Protein AF-0000000086555788 (afdb_homodimer)

Organism: Oryzias melastigma (NCBI:txid30732)

Sequence (248 aa):
METAFYLFVLGAISSLTEAAGILPDGPLIATVGGSVMINTTLTEADGPFDSVIWNFNVTSFIISYNPSLTDIDPTYKDRITHYPSTASLELRNLTLDDGGEYSVTVVPNGVGRINLDIYGKQLIMETAFYLFVLGAISSLTEAAGILPDGPLIATVGGSVMINTTLTEADGPFDSVIWNFNVTSFIISYNPSLTDIDPTYKDRITHYPSTASLELRNLTLDDGGEYSVTVVPNGVGRINLDIYGKQLI

Solvent-accessible surface area (backbone atoms only — not comparable to full-atom values): 13954 Å² total; per-residue (Å²): 135,84,81,78,80,77,77,78,75,75,72,79,73,75,72,77,73,82,31,59,20,43,28,56,88,60,65,46,80,44,43,48,66,35,66,46,77,49,61,37,54,49,45,58,39,50,10,41,47,51,32,38,40,36,22,40,65,83,73,41,72,43,38,38,39,34,92,87,47,76,49,62,36,75,93,40,59,93,30,56,50,76,39,76,52,39,67,22,40,33,44,39,71,34,46,72,83,69,39,41,40,38,34,38,40,70,37,62,44,69,67,18,57,35,37,36,45,52,41,73,72,76,81,121,135,83,80,77,78,78,77,78,75,75,70,77,72,75,72,77,72,82,35,58,23,42,27,57,89,60,66,46,80,45,43,49,66,35,63,48,77,50,60,38,56,49,46,59,43,49,12,39,47,49,30,39,39,36,24,38,65,83,72,41,70,42,37,38,38,34,91,86,47,76,49,60,36,77,95,42,60,92,30,57,48,76,40,76,54,39,67,23,40,34,44,39,70,34,46,70,83,69,40,42,39,38,34,39,40,71,38,64,38,69,65,19,56,35,38,35,45,53,41,72,73,75,80,122

Structure (mmCIF, N/CA/C/O backbone):
data_AF-0000000086555788-model_v1
#
loop_
_entity.id
_entity.type
_entity.pdbx_description
1 polymer 'Immunoglobulin subtype domain-containing protein'
#
loop_
_atom_site.group_PDB
_atom_site.id
_atom_site.type_symbol
_atom_site.label_atom_id
_atom_site.label_alt_id
_atom_site.label_comp_id
_atom_site.label_asym_id
_atom_site.label_entity_id
_atom_site.label_seq_id
_atom_site.pdbx_PDB_ins_code
_atom_site.Cartn_x
_atom_site.Cartn_y
_atom_site.Cartn_z
_atom_site.occupancy
_atom_site.B_iso_or_equiv
_atom_site.auth_seq_id
_atom_site.auth_comp_id
_atom_site.auth_asym_id
_atom_site.auth_atom_id
_atom_site.pdbx_PDB_model_num
ATOM 1 N N . MET A 1 1 ? -39.312 -6.555 41.875 1 37.81 1 MET A N 1
ATOM 2 C CA . MET A 1 1 ? -37.875 -6.438 41.781 1 37.81 1 MET A CA 1
ATOM 3 C C . MET A 1 1 ? -37.375 -6.941 40.438 1 37.81 1 MET A C 1
ATOM 5 O O . MET A 1 1 ? -37.25 -8.148 40.219 1 37.81 1 MET A O 1
ATOM 9 N N . GLU A 1 2 ? -37.812 -6.238 39.344 1 42.72 2 GLU A N 1
ATOM 10 C CA . GLU A 1 2 ? -37.531 -6.539 37.969 1 42.72 2 GLU A CA 1
ATOM 11 C C . GLU A 1 2 ? -36.031 -6.504 37.688 1 42.72 2 GLU A C 1
ATOM 13 O O . GLU A 1 2 ? -35.344 -5.531 38.031 1 42.72 2 GLU A O 1
ATOM 18 N N . THR A 1 3 ? -35.312 -7.68 37.75 1 41.28 3 THR A N 1
ATOM 19 C CA . THR A 1 3 ? -33.906 -7.895 37.438 1 41.28 3 THR A CA 1
ATOM 20 C C . THR A 1 3 ? -33.594 -7.453 36 1 41.28 3 THR A C 1
ATOM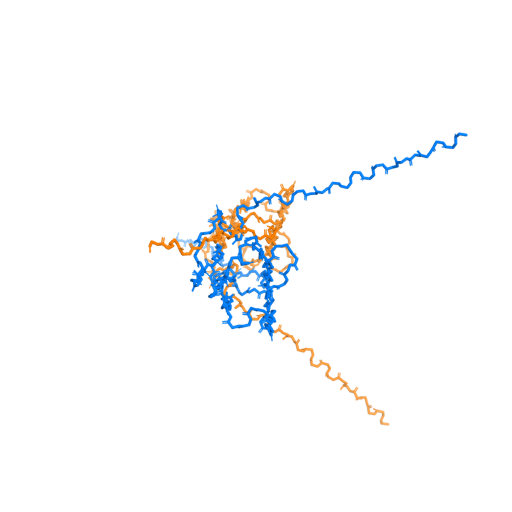 22 O O . THR A 1 3 ? -34.156 -7.977 35.062 1 41.28 3 THR A O 1
ATOM 25 N N . ALA A 1 4 ? -33.281 -6.148 35.781 1 38.19 4 ALA A N 1
ATOM 26 C CA . ALA A 1 4 ? -32.781 -5.594 34.531 1 38.19 4 ALA A CA 1
ATOM 27 C C . ALA A 1 4 ? -31.484 -6.277 34.094 1 38.19 4 ALA A C 1
ATOM 29 O O . ALA A 1 4 ? -30.516 -6.324 34.875 1 38.19 4 ALA A O 1
ATOM 30 N N . PHE A 1 5 ? -31.516 -7.344 33.312 1 37.16 5 PHE A N 1
ATOM 31 C CA . PHE A 1 5 ? -30.375 -8 32.688 1 37.16 5 PHE A CA 1
ATOM 32 C C . PHE A 1 5 ? -29.609 -7.027 31.781 1 37.16 5 PHE A C 1
ATOM 34 O O . PHE A 1 5 ? -30.156 -6.516 30.812 1 37.16 5 PHE A O 1
ATOM 41 N N . TYR A 1 6 ? -28.734 -6.148 32.375 1 35.78 6 TYR A N 1
ATOM 42 C CA . TYR A 1 6 ? -27.828 -5.332 31.562 1 35.78 6 TYR A CA 1
ATOM 43 C C . TYR A 1 6 ? -26.938 -6.207 30.703 1 35.78 6 TYR A C 1
ATOM 45 O O . TYR A 1 6 ? -26.234 -7.082 31.219 1 35.78 6 TYR A O 1
ATOM 53 N N . LEU A 1 7 ? -27.359 -6.629 29.531 1 34.72 7 LEU A N 1
ATOM 54 C CA . LEU A 1 7 ? -26.484 -7.246 28.531 1 34.72 7 LEU A CA 1
ATOM 55 C C . LEU A 1 7 ? -25.297 -6.34 28.219 1 34.72 7 LEU A C 1
ATOM 57 O O . LEU A 1 7 ? -25.484 -5.211 27.766 1 34.72 7 LEU A O 1
ATOM 61 N N . PHE A 1 8 ? -24.188 -6.406 29 1 39.88 8 PHE A N 1
ATOM 62 C CA . PHE A 1 8 ? -22.891 -5.781 28.734 1 39.88 8 PHE A CA 1
ATOM 63 C C . PHE A 1 8 ? -22.391 -6.16 27.344 1 39.88 8 PHE A C 1
ATOM 65 O O . PHE A 1 8 ? -22.062 -7.324 27.094 1 39.88 8 PHE A O 1
ATOM 72 N N . VAL A 1 9 ? -22.938 -5.574 26.328 1 38.94 9 VAL A N 1
ATOM 73 C CA . VAL A 1 9 ? -22.328 -5.734 25 1 38.94 9 VAL A CA 1
ATOM 74 C C . VAL A 1 9 ? -20.875 -5.262 25.047 1 38.94 9 VAL A C 1
ATOM 76 O O . VAL A 1 9 ? -20.609 -4.078 25.266 1 38.94 9 VAL A O 1
ATOM 79 N N . LEU A 1 10 ? -19.922 -6.016 25.641 1 36.34 10 LEU A N 1
ATOM 80 C CA . LEU A 1 10 ? -18.5 -5.77 25.453 1 36.34 10 LEU A CA 1
ATOM 81 C C . LEU A 1 10 ? -18.141 -5.641 23.984 1 36.34 10 LEU A C 1
ATOM 83 O O . LEU A 1 10 ? -18.188 -6.629 23.234 1 36.34 10 LEU A O 1
ATOM 87 N N . GLY A 1 11 ? -18.562 -4.551 23.391 1 36.09 11 GLY A N 1
ATOM 88 C CA . GLY A 1 11 ? -18.078 -4.273 22.047 1 36.09 11 GLY A CA 1
ATOM 89 C C . GLY A 1 11 ? -16.578 -4.441 21.906 1 36.09 11 GLY A C 1
ATOM 90 O O . GLY A 1 11 ? -15.805 -3.84 22.672 1 36.09 11 GLY A O 1
ATOM 91 N N . ALA A 1 12 ? -16.094 -5.625 21.594 1 35.84 12 ALA A N 1
ATOM 92 C CA . ALA A 1 12 ? -14.711 -5.832 21.156 1 35.84 12 ALA A CA 1
ATOM 93 C C . ALA A 1 12 ? -14.227 -4.664 20.312 1 35.84 12 ALA A C 1
ATOM 95 O O . ALA A 1 12 ? -14.664 -4.484 19.172 1 35.84 12 ALA A O 1
ATOM 96 N N . ILE A 1 13 ? -13.82 -3.486 20.859 1 35.22 13 ILE A N 1
ATOM 97 C CA . ILE A 1 13 ? -13.016 -2.5 20.156 1 35.22 13 ILE A CA 1
ATOM 98 C C . ILE A 1 13 ? -11.781 -3.172 19.562 1 35.22 13 ILE A C 1
ATOM 100 O O . ILE A 1 13 ? -10.914 -3.641 20.312 1 35.22 13 ILE A O 1
ATOM 104 N N . SER A 1 14 ? -11.875 -3.953 18.547 1 31.31 14 SER A N 1
ATOM 105 C CA . SER A 1 14 ? -10.68 -4.383 17.812 1 31.31 14 SER A CA 1
ATOM 106 C C . SER A 1 14 ? -9.625 -3.279 17.7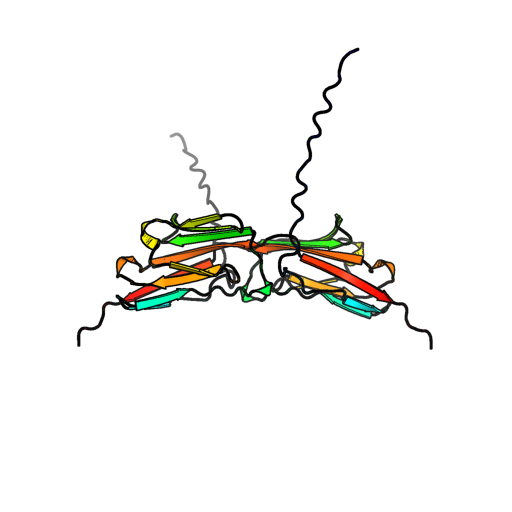97 1 31.31 14 SER A C 1
ATOM 108 O O . SER A 1 14 ? -9.883 -2.174 17.312 1 31.31 14 SER A O 1
ATOM 110 N N . SER A 1 15 ? -8.828 -3.15 18.844 1 32.78 15 SER A N 1
ATOM 111 C CA . SER A 1 15 ? -7.609 -2.352 18.781 1 32.78 15 SER A CA 1
ATOM 112 C C . SER A 1 15 ? -6.918 -2.504 17.438 1 32.78 15 SER A C 1
ATOM 114 O O . SER A 1 15 ? -6.684 -3.623 16.969 1 32.78 15 SER A O 1
ATOM 116 N N . LEU A 1 16 ? -7.047 -1.639 16.484 1 33.22 16 LEU A N 1
ATOM 117 C CA . LEU A 1 16 ? -6.258 -1.527 15.258 1 33.22 16 LEU A CA 1
ATOM 118 C C . LEU A 1 16 ? -4.777 -1.756 15.547 1 33.22 16 LEU A C 1
ATOM 120 O O . LEU A 1 16 ? -4.164 -1.002 16.297 1 33.22 16 LEU A O 1
ATOM 124 N N . THR A 1 17 ? -4.238 -2.9 15.812 1 36.12 17 THR A N 1
ATOM 125 C CA . THR A 1 17 ? -2.807 -3.193 15.828 1 36.12 17 THR A CA 1
ATOM 126 C C . THR A 1 17 ? -2.053 -2.252 14.898 1 36.12 17 THR A C 1
ATOM 128 O O . THR A 1 17 ? -2.502 -1.981 13.781 1 36.12 17 THR A O 1
ATOM 131 N N . GLU A 1 18 ? -1.155 -1.328 15.461 1 36.75 18 GLU A N 1
ATOM 132 C CA . GLU A 1 18 ? -0.253 -0.44 14.734 1 36.75 18 GLU A CA 1
ATOM 133 C C . GLU A 1 18 ? 0.524 -1.2 13.664 1 36.75 18 GLU A C 1
ATOM 135 O O . GLU A 1 18 ? 1.259 -2.141 13.977 1 36.75 18 GLU A O 1
ATOM 140 N N . ALA A 1 19 ? 0.153 -1.795 12.664 1 40.59 19 ALA A N 1
ATOM 141 C CA . ALA A 1 19 ? 0.806 -2.32 11.469 1 40.59 19 ALA A CA 1
ATOM 142 C C . ALA A 1 19 ? 2.107 -1.577 11.18 1 40.59 19 ALA A C 1
ATOM 144 O O . ALA A 1 19 ? 2.203 -0.37 11.414 1 40.59 19 ALA A O 1
ATOM 145 N N . ALA A 1 20 ? 3.299 -2.051 11.305 1 52.44 20 ALA A N 1
ATOM 146 C CA . ALA A 1 20 ? 4.445 -1.414 10.656 1 52.44 20 ALA A CA 1
ATOM 147 C C . ALA A 1 20 ? 4.012 -0.651 9.406 1 52.44 20 ALA A C 1
ATOM 149 O O . ALA A 1 20 ? 3.42 -1.228 8.492 1 52.44 20 ALA A O 1
ATOM 150 N N . GLY A 1 21 ? 3.352 0.499 9.477 1 66.31 21 GLY A N 1
ATOM 151 C CA . GLY A 1 21 ? 2.195 1.157 8.891 1 66.31 21 GLY A CA 1
ATOM 152 C C . GLY A 1 21 ? 2.557 2.105 7.766 1 66.31 21 GLY A C 1
ATOM 153 O O . GLY A 1 21 ? 3.715 2.168 7.348 1 66.31 21 GLY A O 1
ATOM 154 N N . ILE A 1 22 ? 1.823 2.475 7.164 1 80.44 22 ILE A N 1
ATOM 155 C CA . ILE A 1 22 ? 1.78 3.457 6.09 1 80.44 22 ILE A CA 1
ATOM 156 C C . ILE A 1 22 ? 2.619 4.676 6.469 1 80.44 22 ILE A C 1
ATOM 158 O O . ILE A 1 22 ? 3.182 5.344 5.598 1 80.44 22 ILE A O 1
ATOM 162 N N . LEU A 1 23 ? 2.854 4.863 7.77 1 88.94 23 LEU A N 1
ATOM 163 C CA . LEU A 1 23 ? 3.674 5.965 8.266 1 88.94 23 LEU A CA 1
ATOM 164 C C . LEU A 1 23 ? 4.789 5.445 9.164 1 88.94 23 LEU A C 1
ATOM 166 O O . LEU A 1 23 ? 4.621 4.438 9.852 1 88.94 23 LEU A O 1
ATOM 170 N N . PRO A 1 24 ? 6.027 6.047 9.086 1 88.19 24 PRO A N 1
ATOM 171 C CA . PRO A 1 24 ? 7.082 5.664 10.031 1 88.19 24 PRO A CA 1
ATOM 172 C C . PRO A 1 24 ? 6.715 5.977 11.477 1 88.19 24 PRO A C 1
ATOM 174 O O . PRO A 1 24 ? 5.703 6.633 11.742 1 88.19 24 PRO A O 1
ATOM 177 N N . ASP A 1 25 ? 7.656 5.492 12.367 1 88.06 25 ASP A N 1
ATOM 178 C CA . ASP A 1 25 ? 7.473 5.84 13.773 1 88.06 25 ASP A CA 1
ATOM 179 C C . ASP A 1 25 ? 7.777 7.312 14.023 1 88.06 25 ASP A C 1
ATOM 181 O O . ASP A 1 25 ? 8.711 7.867 13.43 1 88.06 25 ASP A O 1
ATOM 185 N N . GLY A 1 26 ? 6.992 7.941 14.812 1 90.81 26 GLY A N 1
ATOM 186 C CA . GLY A 1 26 ? 7.191 9.328 15.203 1 90.81 26 GLY A CA 1
ATOM 187 C C . GLY A 1 26 ? 7.836 9.477 16.562 1 90.81 26 GLY A C 1
ATOM 188 O O . GLY A 1 26 ? 8.453 8.539 17.078 1 90.81 26 GLY A O 1
ATOM 189 N N . PRO A 1 27 ? 7.684 10.625 16.938 1 96.06 27 PRO A N 1
ATOM 190 C CA . PRO A 1 27 ? 7.062 11.836 16.391 1 96.06 27 PRO A CA 1
ATOM 191 C C . PRO A 1 27 ? 7.949 12.539 15.367 1 96.06 27 PRO A C 1
ATOM 193 O O . PRO A 1 27 ? 9.156 12.281 15.305 1 96.06 27 PRO A O 1
ATOM 196 N N . LEU A 1 28 ? 7.383 13.375 14.57 1 98 28 LEU A N 1
ATOM 197 C CA . LEU A 1 28 ? 8.062 14.438 13.836 1 98 28 LEU A CA 1
ATOM 198 C C . LEU A 1 28 ? 8.234 15.68 14.695 1 98 28 LEU A C 1
ATOM 200 O O . LEU A 1 28 ? 7.379 15.992 15.523 1 98 28 LEU A O 1
ATOM 204 N N . ILE A 1 29 ? 9.398 16.297 14.523 1 97.81 29 ILE A N 1
ATOM 205 C CA . ILE A 1 29 ? 9.688 17.516 15.273 1 97.81 29 ILE A CA 1
ATOM 206 C C . ILE A 1 29 ? 9.898 18.688 14.305 1 97.81 29 ILE A C 1
ATOM 208 O O . ILE A 1 29 ? 10.664 18.562 13.336 1 97.81 29 ILE A O 1
ATOM 212 N N . ALA A 1 30 ? 9.18 19.781 14.609 1 97.75 30 ALA A N 1
ATOM 213 C CA . ALA A 1 30 ? 9.312 20.969 13.766 1 97.75 30 ALA A CA 1
ATOM 214 C C . ALA A 1 30 ? 9.156 22.25 14.594 1 97.75 30 ALA A C 1
ATOM 216 O O . ALA A 1 30 ? 8.984 22.188 15.812 1 97.75 30 ALA A O 1
ATOM 217 N N . THR A 1 31 ? 9.43 23.359 13.906 1 97.19 31 THR A N 1
ATOM 218 C CA . THR A 1 31 ? 9.367 24.641 14.578 1 97.19 31 THR A CA 1
ATOM 219 C C . THR A 1 31 ? 8.328 25.547 13.922 1 97.19 31 THR A C 1
ATOM 221 O O . THR A 1 31 ? 8.078 25.453 12.719 1 97.19 31 THR A O 1
ATOM 224 N N . VAL A 1 32 ? 7.848 26.516 14.758 1 97.56 32 VAL A N 1
ATOM 225 C CA . VAL A 1 32 ? 6.891 27.516 14.273 1 97.56 32 VAL A CA 1
ATOM 226 C C . VAL A 1 32 ? 7.484 28.266 13.094 1 97.56 32 VAL A C 1
ATOM 228 O O . VAL A 1 32 ? 8.664 28.641 13.117 1 97.56 32 VAL A O 1
ATOM 231 N N . GLY A 1 33 ? 6.68 28.516 12.125 1 97.06 33 GLY A N 1
ATOM 232 C CA . GLY A 1 33 ? 7.09 29.266 10.953 1 97.06 33 GLY A CA 1
ATOM 233 C C . GLY A 1 33 ? 7.742 28.406 9.891 1 97.06 33 GLY A C 1
ATOM 234 O O . GLY A 1 33 ? 7.906 28.828 8.742 1 97.06 33 GLY A O 1
ATOM 235 N N . GLY A 1 34 ? 8.156 27.125 10.227 1 97.38 34 GLY A N 1
ATOM 236 C CA . GLY A 1 34 ? 8.812 26.203 9.305 1 97.38 34 GLY A CA 1
ATOM 237 C C . GLY A 1 34 ? 7.832 25.312 8.547 1 97.38 34 GLY A C 1
ATOM 238 O O . GLY A 1 34 ? 6.641 25.625 8.477 1 97.38 34 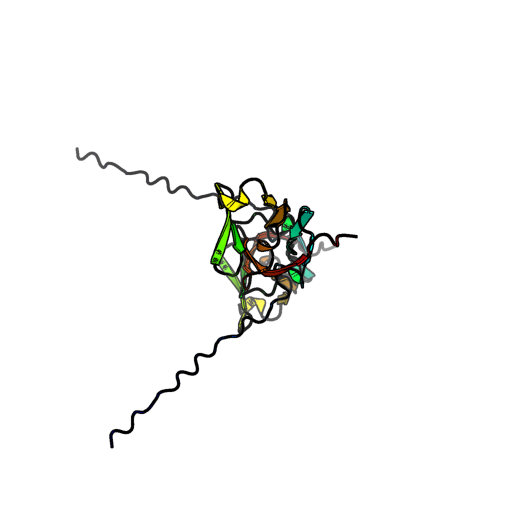GLY A O 1
ATOM 239 N N . SER A 1 35 ? 8.438 24.25 7.898 1 98.31 35 SER A N 1
ATOM 240 C CA . SER A 1 35 ? 7.668 23.25 7.172 1 98.31 35 SER A CA 1
ATOM 241 C C . SER A 1 35 ? 8.031 21.828 7.621 1 98.31 35 SER A C 1
ATOM 243 O O . SER A 1 35 ? 9.047 21.625 8.281 1 98.31 35 SER A O 1
ATOM 245 N N . VAL A 1 36 ? 7.117 20.922 7.332 1 98.44 36 VAL A N 1
ATOM 246 C CA . VAL A 1 36 ? 7.391 19.516 7.617 1 98.44 36 VAL A CA 1
ATOM 247 C C . VAL A 1 36 ? 6.891 18.641 6.465 1 98.44 36 VAL A C 1
ATOM 249 O O . VAL A 1 36 ? 5.828 18.906 5.898 1 98.44 36 VAL A O 1
ATOM 252 N N . MET A 1 37 ? 7.734 17.719 6.137 1 98.56 37 MET A N 1
ATOM 253 C CA . MET A 1 37 ? 7.324 16.641 5.234 1 98.56 37 MET A CA 1
ATOM 254 C C . MET A 1 37 ? 6.887 15.406 6.016 1 98.56 37 MET A C 1
ATOM 256 O O . MET A 1 37 ? 7.668 14.852 6.785 1 98.56 37 MET A O 1
ATOM 260 N N . ILE A 1 38 ? 5.688 15 5.828 1 97.88 38 ILE A N 1
ATOM 261 C CA . ILE A 1 38 ? 5.203 13.742 6.383 1 97.88 38 ILE A CA 1
ATOM 262 C C . ILE A 1 38 ? 5.227 12.656 5.305 1 97.88 38 ILE A C 1
ATOM 264 O O . ILE A 1 38 ? 4.277 12.531 4.527 1 97.88 38 ILE A O 1
ATOM 268 N N . ASN A 1 39 ? 6.25 11.883 5.371 1 95.12 39 ASN A N 1
ATOM 269 C CA . ASN A 1 39 ? 6.453 10.867 4.348 1 95.12 39 ASN A CA 1
ATOM 270 C C . ASN A 1 39 ? 5.797 9.539 4.73 1 95.12 39 ASN A C 1
ATOM 272 O O . ASN A 1 39 ? 5.969 9.062 5.855 1 95.12 39 ASN A O 1
ATOM 276 N N . THR A 1 40 ? 5.016 9.023 3.746 1 91 40 THR A N 1
ATOM 277 C CA . THR A 1 40 ? 4.605 7.637 3.932 1 91 40 THR A CA 1
ATOM 278 C C . THR A 1 40 ? 5.75 6.684 3.592 1 91 40 THR A C 1
ATOM 280 O O . THR A 1 40 ? 6.812 7.117 3.141 1 91 40 THR A O 1
ATOM 283 N N . THR A 1 41 ? 5.535 5.449 3.881 1 84.12 41 THR A N 1
ATOM 284 C CA . THR A 1 41 ? 6.504 4.418 3.516 1 84.12 41 THR A CA 1
ATOM 285 C C . THR A 1 41 ? 6.227 3.891 2.111 1 84.12 41 THR A C 1
ATOM 287 O O . THR A 1 41 ? 6.953 3.029 1.611 1 84.12 41 THR A O 1
ATOM 290 N N . LEU A 1 42 ? 5.246 4.445 1.435 1 82.5 42 LEU A N 1
ATOM 291 C CA . LEU A 1 42 ? 4.84 3.99 0.109 1 82.5 42 LEU A CA 1
ATOM 292 C C . LEU A 1 42 ? 5.758 4.566 -0.966 1 82.5 42 LEU A C 1
ATOM 294 O O . LEU A 1 42 ? 6.328 5.645 -0.788 1 82.5 42 LEU A O 1
ATOM 298 N N . THR A 1 43 ? 5.918 3.725 -1.984 1 80.88 43 THR A N 1
ATOM 299 C CA . THR A 1 43 ? 6.688 4.152 -3.145 1 80.88 43 THR A CA 1
ATOM 300 C C . THR A 1 43 ? 5.781 4.336 -4.359 1 80.88 43 THR A C 1
ATOM 302 O O . THR A 1 43 ? 4.598 3.988 -4.316 1 80.88 43 THR A O 1
ATOM 305 N N . GLU A 1 44 ? 6.363 4.914 -5.449 1 80.12 44 GLU A N 1
ATOM 306 C CA . GLU A 1 44 ? 5.621 5.125 -6.688 1 80.12 44 GLU A CA 1
ATOM 307 C C . GLU A 1 44 ? 5.082 3.809 -7.242 1 80.12 44 GLU A C 1
ATOM 309 O O . GLU A 1 44 ? 4.031 3.785 -7.887 1 80.12 44 GLU A O 1
ATOM 314 N N . ALA A 1 45 ? 5.707 2.764 -6.98 1 72.69 45 ALA A N 1
ATOM 315 C CA . ALA A 1 45 ? 5.316 1.454 -7.496 1 72.69 45 ALA A CA 1
ATOM 316 C C . ALA A 1 45 ? 4.051 0.95 -6.805 1 72.69 45 ALA A C 1
ATOM 318 O O . ALA A 1 45 ? 3.336 0.104 -7.348 1 72.69 45 ALA A O 1
ATOM 319 N N . ASP A 1 46 ? 3.736 1.499 -5.723 1 74.75 46 ASP A N 1
ATOM 320 C CA . ASP A 1 46 ? 2.588 1.055 -4.938 1 74.75 46 ASP A CA 1
ATOM 321 C C . ASP A 1 46 ? 1.293 1.669 -5.465 1 74.75 46 ASP A C 1
ATOM 323 O O . ASP A 1 46 ? 0.202 1.176 -5.176 1 74.75 46 ASP A O 1
ATOM 327 N N . GLY A 1 47 ? 1.47 2.688 -6.289 1 72 47 GLY A N 1
ATOM 328 C CA . GLY A 1 47 ? 0.297 3.332 -6.859 1 72 47 GLY A CA 1
ATOM 329 C C . GLY A 1 47 ? -0.099 2.766 -8.211 1 72 47 GLY A C 1
ATOM 330 O O . GLY A 1 47 ? 0.393 1.709 -8.609 1 72 47 GLY A O 1
ATOM 331 N N . PRO A 1 48 ? -0.958 3.496 -8.906 1 78.62 48 PRO A N 1
ATOM 332 C CA . PRO A 1 48 ? -1.703 4.641 -8.375 1 78.62 48 PRO A CA 1
ATOM 333 C C . PRO A 1 48 ? -2.67 4.246 -7.258 1 78.62 48 PRO A C 1
ATOM 335 O O . PRO A 1 48 ? -2.891 3.057 -7.02 1 78.62 48 PRO A O 1
ATOM 338 N N . PHE A 1 49 ? -3.17 5.27 -6.539 1 84.56 49 PHE A N 1
ATOM 339 C CA . PHE A 1 49 ? -4.113 5.055 -5.449 1 84.56 49 PHE A CA 1
ATOM 340 C C . PHE A 1 49 ? -5.512 5.527 -5.84 1 84.56 49 PHE A C 1
ATOM 342 O O . PHE A 1 49 ? -5.66 6.566 -6.484 1 84.56 49 PHE A O 1
ATOM 349 N N . ASP A 1 50 ? -6.465 4.68 -5.504 1 84.06 50 ASP A N 1
ATOM 350 C CA . ASP A 1 50 ? -7.852 5.043 -5.77 1 84.06 50 ASP A CA 1
ATOM 351 C C . ASP A 1 50 ? -8.281 6.234 -4.918 1 84.06 50 ASP A C 1
ATOM 353 O O . ASP A 1 50 ? -9.031 7.098 -5.379 1 84.06 50 ASP A O 1
ATOM 357 N N . SER A 1 51 ? -7.805 6.188 -3.723 1 88.94 51 SER A N 1
ATOM 358 C CA . SER A 1 51 ? -8.148 7.301 -2.846 1 88.94 51 SER A CA 1
ATOM 359 C C . SER A 1 51 ? -7.156 7.426 -1.694 1 88.94 51 SER A C 1
ATOM 361 O O . SER A 1 51 ? -6.574 6.434 -1.259 1 88.94 51 SER A O 1
ATOM 363 N N . VAL A 1 52 ? -6.926 8.656 -1.283 1 93.12 52 VAL A N 1
ATOM 364 C CA . VAL A 1 52 ? -6.117 9.008 -0.121 1 93.12 52 VAL A CA 1
ATOM 365 C C . VAL A 1 52 ? -6.855 10.039 0.73 1 93.12 52 VAL A C 1
ATOM 367 O O . VAL A 1 52 ? -7.406 11.016 0.204 1 93.12 52 VAL A O 1
ATOM 370 N N . ILE A 1 53 ? -6.906 9.828 2.045 1 95.44 53 ILE A N 1
ATOM 371 C CA . ILE A 1 53 ? -7.52 10.797 2.953 1 95.44 53 ILE A CA 1
ATOM 372 C C . ILE A 1 53 ? -6.582 11.07 4.125 1 95.44 53 ILE A C 1
ATOM 374 O O . ILE A 1 53 ? -6.137 10.141 4.805 1 95.44 53 ILE A O 1
ATOM 378 N N . TRP A 1 54 ? -6.305 12.328 4.34 1 97.69 54 TRP A N 1
ATOM 379 C CA . TRP A 1 54 ? -5.551 12.773 5.508 1 97.69 54 TRP A CA 1
ATOM 380 C C . TRP A 1 54 ? -6.461 13.469 6.516 1 97.69 54 TRP A C 1
ATOM 382 O O . TRP A 1 54 ? -7.312 14.281 6.137 1 97.69 54 TRP A O 1
ATOM 392 N N . ASN A 1 55 ? -6.184 13.148 7.75 1 97.69 55 ASN A N 1
ATOM 393 C CA . ASN A 1 55 ? -6.91 13.773 8.844 1 97.69 55 ASN A CA 1
ATOM 394 C C . ASN A 1 55 ? -5.969 14.242 9.953 1 97.69 55 ASN A C 1
ATOM 396 O O . ASN A 1 55 ? -4.852 13.734 10.07 1 97.69 55 ASN A O 1
ATOM 400 N N . PHE A 1 56 ? -6.41 15.258 10.609 1 98.19 56 PHE A N 1
ATOM 401 C CA . PHE A 1 56 ? -5.734 15.781 11.781 1 98.19 56 PHE A CA 1
ATOM 402 C C . PHE A 1 56 ? -6.543 15.492 13.047 1 98.19 56 PHE A C 1
ATOM 404 O O . PHE A 1 56 ? -7.754 15.719 13.078 1 98.19 56 PHE A O 1
ATOM 411 N N . ASN A 1 57 ? -5.836 14.953 14 1 96.94 57 ASN A N 1
ATOM 412 C CA . ASN A 1 57 ? -6.441 14.594 15.273 1 96.94 57 ASN A CA 1
ATOM 413 C C . ASN A 1 57 ? -7.684 13.727 15.086 1 96.94 57 ASN A C 1
ATOM 415 O O . ASN A 1 57 ? -8.75 14.039 15.625 1 96.94 57 ASN A O 1
ATOM 419 N N . VAL A 1 58 ? -7.633 12.766 14.359 1 88.81 58 VAL A N 1
ATOM 420 C CA . VAL A 1 58 ? -8.555 11.648 14.18 1 88.81 58 VAL A CA 1
ATOM 421 C C . VAL A 1 58 ? -9.648 12.031 13.188 1 88.81 58 VAL A C 1
ATOM 423 O O . VAL A 1 58 ? -9.828 11.367 12.164 1 88.81 58 VAL A O 1
ATOM 426 N N . THR A 1 59 ? -10.32 13.227 13.406 1 90.94 59 THR A N 1
ATOM 427 C CA . THR A 1 59 ? -11.523 13.445 12.617 1 90.94 59 THR A CA 1
ATOM 428 C C . THR A 1 59 ? -11.414 14.734 11.805 1 90.94 59 THR A C 1
ATOM 430 O O . THR A 1 59 ? -12.234 14.984 10.914 1 90.94 59 THR A O 1
ATOM 433 N N . SER A 1 60 ? -10.406 15.594 12.133 1 96.38 60 SER A N 1
ATOM 434 C CA . SER A 1 60 ? -10.32 16.844 11.398 1 96.38 60 SER A CA 1
ATOM 435 C C . SER A 1 60 ? -9.781 16.625 9.984 1 96.38 60 SER A C 1
ATOM 437 O O . SER A 1 60 ? -8.641 16.203 9.812 1 96.38 60 SER A O 1
ATOM 439 N N . PHE A 1 61 ? -10.68 16.984 9.062 1 97.94 61 PHE A N 1
ATOM 440 C CA . PHE A 1 61 ? -10.375 16.766 7.652 1 97.94 61 PHE A CA 1
ATOM 441 C C . PHE A 1 61 ? -9.289 17.719 7.176 1 97.94 61 PHE A C 1
ATOM 443 O O . PHE A 1 61 ? -9.32 18.906 7.477 1 97.94 61 PHE A O 1
ATOM 450 N N . ILE A 1 62 ? -8.297 17.125 6.492 1 98.38 62 ILE A N 1
ATOM 451 C CA . ILE A 1 62 ? -7.262 17.938 5.879 1 98.38 62 ILE A CA 1
ATOM 452 C C . ILE A 1 62 ? -7.418 17.922 4.359 1 98.38 62 ILE A C 1
ATOM 454 O O . ILE A 1 62 ? -7.719 18.938 3.746 1 98.38 62 ILE A O 1
ATOM 458 N N . ILE A 1 63 ? -7.266 16.812 3.748 1 98.38 63 ILE A N 1
ATOM 459 C CA . ILE A 1 63 ? -7.293 16.672 2.297 1 98.38 63 ILE A CA 1
ATOM 460 C C . ILE A 1 63 ? -7.824 15.289 1.925 1 98.38 63 ILE A C 1
ATOM 462 O O . ILE A 1 63 ? -7.562 14.305 2.623 1 98.38 63 ILE A O 1
ATOM 466 N N . SER A 1 64 ? -8.625 15.203 0.88 1 97.56 64 SER A N 1
ATOM 467 C CA . SER A 1 64 ? -8.953 13.961 0.189 1 97.56 64 SER A CA 1
ATOM 468 C C . SER A 1 64 ? -8.531 14.016 -1.274 1 97.56 64 SER A C 1
ATOM 470 O O . SER A 1 64 ? -8.664 15.055 -1.928 1 97.56 64 SER A O 1
ATOM 472 N N . TYR A 1 65 ? -7.945 12.883 -1.7 1 96.94 65 TYR A N 1
ATOM 473 C CA . TYR A 1 65 ? -7.469 12.789 -3.074 1 96.94 65 TYR A CA 1
ATOM 474 C C . TYR A 1 65 ? -8.008 11.539 -3.76 1 96.94 65 TYR A C 1
ATOM 476 O O . TYR A 1 65 ? -8.008 10.453 -3.174 1 96.94 65 TYR A O 1
ATOM 484 N N . ASN A 1 66 ? -8.453 11.758 -4.906 1 93.12 66 ASN A N 1
ATOM 485 C CA . ASN A 1 66 ? -8.617 10.719 -5.914 1 93.12 66 ASN A CA 1
ATOM 486 C C . ASN A 1 66 ? -8.234 11.219 -7.305 1 93.12 66 ASN A C 1
ATOM 488 O O . ASN A 1 66 ? -8.07 12.422 -7.512 1 93.12 66 ASN A O 1
ATOM 492 N N . PRO A 1 67 ? -8 10.344 -8.273 1 88.81 67 PRO A N 1
ATOM 493 C CA . PRO A 1 67 ? -7.484 10.766 -9.578 1 88.81 67 PRO A CA 1
ATOM 494 C C . PRO A 1 67 ? -8.359 11.82 -10.25 1 88.81 67 PRO A C 1
ATOM 496 O O . PRO A 1 67 ? -7.875 12.586 -11.086 1 88.81 67 PRO A O 1
ATOM 499 N N . SER A 1 68 ? -9.539 11.914 -9.867 1 93.19 68 SER A N 1
ATOM 500 C CA . SER A 1 68 ? -10.445 12.82 -10.555 1 93.19 68 SER A CA 1
ATOM 501 C C . SER A 1 68 ? -10.68 14.094 -9.742 1 93.19 68 SER A C 1
ATOM 503 O O . SER A 1 68 ? -11.141 15.102 -10.281 1 93.19 68 SER A O 1
ATOM 505 N N . LEU A 1 69 ? -10.367 14.039 -8.438 1 95.56 69 LEU A N 1
ATOM 506 C CA . LEU A 1 69 ? -10.758 15.164 -7.594 1 95.56 69 LEU A CA 1
ATOM 507 C C . LEU A 1 69 ? -9.852 15.258 -6.371 1 95.56 69 LEU A C 1
ATOM 509 O O . LEU A 1 69 ? -9.547 14.242 -5.738 1 95.56 69 LEU A O 1
ATOM 513 N N . THR A 1 70 ? -9.375 16.438 -6.145 1 96.25 70 THR A N 1
ATOM 514 C CA . THR A 1 70 ? -8.711 16.734 -4.883 1 96.25 70 THR A CA 1
ATOM 515 C C . THR A 1 70 ? -9.5 17.781 -4.09 1 96.25 70 THR A C 1
ATOM 517 O O . THR A 1 70 ? -9.867 18.828 -4.625 1 96.25 70 THR A O 1
ATOM 520 N N . ASP A 1 71 ? -9.859 17.422 -2.832 1 97.56 71 ASP A N 1
ATOM 521 C CA . ASP A 1 71 ? -10.547 18.344 -1.928 1 97.56 71 ASP A CA 1
ATOM 522 C C . ASP A 1 71 ? -9.688 18.672 -0.713 1 97.56 71 ASP A C 1
ATOM 524 O O . ASP A 1 71 ? -9.203 17.766 -0.025 1 97.56 71 ASP A O 1
ATOM 528 N N . ILE A 1 72 ? -9.492 20.016 -0.524 1 97.62 72 ILE A N 1
ATOM 529 C CA . ILE A 1 72 ? -8.656 20.469 0.583 1 97.62 72 ILE A CA 1
ATOM 530 C C . ILE A 1 72 ? -9.477 21.344 1.519 1 97.62 72 ILE A C 1
ATOM 532 O O . ILE A 1 72 ? -10.195 22.25 1.065 1 97.62 72 ILE A O 1
ATOM 536 N N . ASP A 1 73 ? -9.367 21 2.805 1 97.94 73 ASP A N 1
ATOM 537 C CA . ASP A 1 73 ? -9.945 21.922 3.775 1 97.94 73 ASP A CA 1
ATOM 538 C C . ASP A 1 73 ? -9.391 23.344 3.592 1 97.94 73 ASP A C 1
ATOM 540 O O . ASP A 1 73 ? -8.172 23.516 3.482 1 97.94 73 ASP A O 1
ATOM 544 N N . PRO A 1 74 ? -10.234 24.359 3.602 1 96.31 74 PRO A N 1
ATOM 545 C CA . PRO A 1 74 ? -9.797 25.734 3.318 1 96.31 74 PRO A CA 1
ATOM 546 C C . PRO A 1 74 ? -8.719 26.219 4.285 1 96.31 74 PRO A C 1
ATOM 548 O O . PRO A 1 74 ? -7.883 27.047 3.918 1 96.31 74 PRO A O 1
ATOM 551 N N . THR A 1 75 ? -8.625 25.703 5.508 1 95.19 75 THR A N 1
ATOM 552 C CA . THR A 1 75 ? -7.652 26.141 6.5 1 95.19 75 THR A CA 1
ATOM 553 C C . THR A 1 75 ? -6.238 25.75 6.078 1 95.19 75 THR A C 1
ATOM 555 O O . THR A 1 75 ? -5.262 26.344 6.531 1 95.19 75 THR A O 1
ATOM 558 N N . TYR A 1 76 ? -6.168 24.812 5.145 1 96.69 76 TYR A N 1
ATOM 559 C CA . TYR A 1 76 ? -4.867 24.281 4.742 1 96.69 76 TYR A CA 1
ATOM 560 C C . TYR A 1 76 ? -4.531 24.703 3.316 1 96.69 76 TYR A C 1
ATOM 562 O O . TYR A 1 76 ? -3.441 24.406 2.816 1 96.69 76 TYR A O 1
ATOM 570 N N . LYS A 1 77 ? -5.445 25.203 2.516 1 91.81 77 LYS A N 1
ATOM 571 C CA . LYS A 1 77 ? -5.391 25.406 1.069 1 91.81 77 LYS A CA 1
ATOM 572 C C . LYS A 1 77 ? -4.055 26.016 0.647 1 91.81 77 LYS A C 1
ATOM 574 O O . LYS A 1 77 ? -3.457 25.578 -0.34 1 91.81 77 LYS A O 1
ATOM 579 N N . ASP A 1 78 ? -3.406 26.969 1.326 1 94.31 78 ASP A N 1
ATOM 580 C CA . ASP A 1 78 ? -2.164 27.594 0.891 1 94.31 78 ASP A CA 1
ATOM 581 C C . ASP A 1 78 ? -0.966 27.031 1.649 1 94.31 78 ASP A C 1
ATOM 583 O O . ASP A 1 78 ? 0.158 27.516 1.493 1 94.31 78 ASP A O 1
ATOM 587 N N . ARG A 1 79 ? -1.193 25.953 2.312 1 97.25 79 ARG A N 1
ATOM 588 C CA . ARG A 1 79 ? -0.111 25.5 3.184 1 97.25 79 ARG A CA 1
ATOM 589 C C . ARG A 1 79 ? 0.186 24.016 2.969 1 97.25 79 ARG A C 1
ATOM 591 O O . ARG A 1 79 ? 1.09 23.469 3.598 1 97.25 79 ARG A O 1
ATOM 598 N N . ILE A 1 80 ? -0.513 23.359 2.076 1 97.38 80 ILE A N 1
ATOM 599 C CA . ILE A 1 80 ? -0.323 21.922 1.927 1 97.38 80 ILE A CA 1
ATOM 600 C C . ILE A 1 80 ? 0.112 21.609 0.498 1 97.38 80 ILE A C 1
ATOM 602 O O . ILE A 1 80 ? -0.355 22.234 -0.454 1 97.38 80 ILE A O 1
ATOM 606 N N . THR A 1 81 ? 1.043 20.75 0.339 1 97.38 81 THR A N 1
ATOM 607 C CA . THR A 1 81 ? 1.355 20.062 -0.909 1 97.38 81 THR A CA 1
ATOM 608 C C . THR A 1 81 ? 1.199 18.547 -0.748 1 97.38 81 THR A C 1
ATOM 610 O O . THR A 1 81 ? 1.811 17.953 0.138 1 97.38 81 THR A O 1
ATOM 613 N N . HIS A 1 82 ? 0.304 17.984 -1.485 1 97.44 82 HIS A N 1
ATOM 614 C CA . HIS A 1 82 ? 0.076 16.547 -1.493 1 97.44 82 HIS A CA 1
ATOM 615 C C . HIS A 1 82 ? 0.776 15.883 -2.674 1 97.44 82 HIS A C 1
ATOM 617 O O . HIS A 1 82 ? 0.705 16.375 -3.803 1 97.44 82 HIS A O 1
ATOM 623 N N . TYR A 1 83 ? 1.43 14.789 -2.395 1 95.94 83 TYR A N 1
ATOM 624 C CA . TYR A 1 83 ? 2.133 14.039 -3.428 1 95.94 83 TYR A CA 1
ATOM 625 C C . TYR A 1 83 ? 1.384 12.75 -3.775 1 95.94 83 TYR A C 1
ATOM 627 O O . TYR A 1 83 ? 1.497 11.75 -3.068 1 95.94 83 TYR A O 1
ATOM 635 N N . PRO A 1 84 ? 0.737 12.695 -4.91 1 92.94 84 PRO A N 1
ATOM 636 C CA . PRO A 1 84 ? -0.141 11.57 -5.246 1 92.94 84 PRO A CA 1
ATOM 637 C C . PRO A 1 84 ? 0.623 10.266 -5.457 1 92.94 84 PRO A C 1
ATOM 639 O O . PRO A 1 84 ? 0.074 9.18 -5.242 1 92.94 84 PRO A O 1
ATOM 642 N N . SER A 1 85 ? 1.897 10.305 -5.82 1 87.31 85 SER A N 1
ATOM 643 C CA . SER A 1 85 ? 2.654 9.102 -6.152 1 87.31 85 SER A CA 1
ATOM 644 C C . SER A 1 85 ? 2.98 8.297 -4.898 1 87.31 85 SER A C 1
ATOM 646 O O . SER A 1 85 ? 3.1 7.07 -4.957 1 87.31 85 SER A O 1
ATOM 648 N N . THR A 1 86 ? 3.064 8.883 -3.715 1 87.69 86 THR A N 1
ATOM 649 C CA . THR A 1 86 ? 3.453 8.203 -2.484 1 87.69 86 THR A CA 1
ATOM 650 C C . THR A 1 86 ? 2.422 8.445 -1.386 1 87.69 86 THR A C 1
ATOM 652 O O . THR A 1 86 ? 2.506 7.848 -0.31 1 87.69 86 THR A O 1
ATOM 655 N N . ALA A 1 87 ? 1.504 9.344 -1.674 1 92.12 87 ALA A N 1
ATOM 656 C CA . ALA A 1 87 ? 0.482 9.75 -0.712 1 92.12 87 ALA A CA 1
ATOM 657 C C . ALA A 1 87 ? 1.089 10.57 0.419 1 92.12 87 ALA A C 1
ATOM 659 O O . ALA A 1 87 ? 0.473 10.742 1.474 1 92.12 87 ALA A O 1
ATOM 660 N N . SER A 1 88 ? 2.287 11.109 0.264 1 95.88 88 SER A N 1
ATOM 661 C CA . SER A 1 88 ? 2.943 11.938 1.274 1 95.88 88 SER A CA 1
ATOM 662 C C . SER A 1 88 ? 2.354 13.344 1.31 1 95.88 88 SER A C 1
ATOM 664 O O . SER A 1 88 ? 1.624 13.734 0.398 1 95.88 88 SER A O 1
ATOM 666 N N . LEU A 1 89 ? 2.672 14.094 2.406 1 98.38 89 LEU A N 1
ATOM 667 C CA . LEU A 1 89 ? 2.086 15.414 2.635 1 98.38 89 LEU A CA 1
ATOM 668 C C . LEU A 1 89 ? 3.129 16.391 3.178 1 98.38 89 LEU A C 1
ATOM 670 O O . LEU A 1 89 ? 3.873 16.047 4.102 1 98.38 89 LEU A O 1
ATOM 674 N N . GLU A 1 90 ? 3.176 17.547 2.525 1 98.75 90 GLU A N 1
ATOM 675 C CA . GLU A 1 90 ? 3.953 18.641 3.09 1 98.75 90 GLU A CA 1
ATOM 676 C C . GLU A 1 90 ? 3.043 19.688 3.729 1 98.75 90 GLU A C 1
ATOM 678 O O . GLU A 1 90 ? 2.031 20.078 3.145 1 98.75 90 GLU A O 1
ATOM 683 N N . LEU A 1 91 ? 3.385 20.156 4.91 1 98.69 91 LEU A N 1
ATOM 684 C CA . LEU A 1 91 ? 2.705 21.234 5.613 1 98.69 91 LEU A CA 1
ATOM 685 C C . LEU A 1 91 ? 3.66 22.391 5.879 1 98.69 91 LEU A C 1
ATOM 687 O O . LEU A 1 91 ? 4.758 22.188 6.406 1 98.69 91 LEU A O 1
ATOM 691 N N . ARG A 1 92 ? 3.244 23.562 5.535 1 98.56 92 ARG A N 1
ATOM 692 C CA . ARG A 1 92 ? 4.086 24.75 5.672 1 98.56 92 ARG A CA 1
ATOM 693 C C . ARG A 1 92 ? 3.455 25.766 6.617 1 98.56 92 ARG A C 1
ATOM 695 O O . ARG A 1 92 ? 2.311 25.594 7.043 1 98.56 92 ARG A O 1
ATOM 702 N N . ASN A 1 93 ? 4.254 26.844 6.906 1 97.81 93 ASN A N 1
ATOM 703 C CA . ASN A 1 93 ? 3.824 27.922 7.797 1 97.81 93 ASN A CA 1
ATOM 704 C C . ASN A 1 93 ? 3.211 27.375 9.078 1 97.81 93 ASN A C 1
ATOM 706 O O . ASN A 1 93 ? 2.104 27.75 9.461 1 97.81 93 ASN A O 1
ATOM 710 N N . LEU A 1 94 ? 4.008 26.609 9.742 1 98.06 94 LEU A N 1
ATOM 711 C CA . LEU A 1 94 ? 3.541 25.875 10.914 1 98.06 94 LEU A CA 1
ATOM 712 C C . LEU A 1 94 ? 3.262 26.812 12.078 1 98.06 94 LEU A C 1
ATOM 714 O O . LEU A 1 94 ? 4 27.781 12.289 1 98.06 94 LEU A O 1
ATOM 718 N N . THR A 1 95 ? 2.195 26.547 12.773 1 97.38 95 THR A N 1
ATOM 719 C CA . THR A 1 95 ? 1.887 27.188 14.047 1 97.38 95 THR A CA 1
ATOM 720 C C . THR A 1 95 ? 1.833 26.156 15.172 1 97.38 95 THR A C 1
ATOM 722 O O . THR A 1 95 ? 1.857 24.953 14.914 1 97.38 95 THR A O 1
ATOM 725 N N . LEU A 1 96 ? 1.762 26.578 16.406 1 97.38 96 LEU A N 1
ATOM 726 C CA . LEU A 1 96 ? 1.667 25.672 17.547 1 97.38 96 LEU A CA 1
ATOM 727 C C . LEU A 1 96 ? 0.42 24.797 17.438 1 97.38 96 LEU A C 1
ATOM 729 O O . LEU A 1 96 ? 0.418 23.656 17.891 1 97.38 96 LEU A O 1
ATOM 733 N N . ASP A 1 97 ? -0.627 25.297 16.734 1 96.94 97 ASP A N 1
ATOM 734 C CA . ASP A 1 97 ? -1.904 24.594 16.609 1 96.94 97 ASP A CA 1
ATOM 735 C C . ASP A 1 97 ? -1.798 23.422 15.633 1 96.94 97 ASP A C 1
ATOM 737 O O . ASP A 1 97 ? -2.686 22.578 15.586 1 96.94 97 ASP A O 1
ATOM 741 N N . ASP A 1 98 ? -0.737 23.359 14.93 1 97.94 98 ASP A N 1
ATOM 742 C CA . ASP A 1 98 ? -0.552 22.281 13.969 1 97.94 98 ASP A CA 1
ATOM 743 C C . ASP A 1 98 ? -0 21.031 14.641 1 97.94 98 ASP A C 1
ATOM 745 O O . ASP A 1 98 ? 0.104 19.984 14.008 1 97.94 98 ASP A O 1
ATOM 749 N N . GLY A 1 99 ? 0.403 21.172 15.875 1 98.19 99 GLY A N 1
ATOM 750 C CA . GLY A 1 99 ? 0.864 20 16.609 1 98.19 99 GLY A CA 1
ATOM 751 C C . GLY A 1 99 ? -0.25 19.031 16.953 1 98.19 99 GLY A C 1
ATOM 752 O O . GLY A 1 99 ? -1.34 19.438 17.344 1 98.19 99 GLY A O 1
ATOM 753 N N . GLY A 1 100 ? 0.099 17.75 16.812 1 98.19 100 GLY A N 1
ATOM 754 C CA . GLY A 1 100 ? -0.894 16.719 17.078 1 98.19 100 GLY A CA 1
ATOM 755 C C . GLY A 1 100 ? -0.741 15.5 16.203 1 98.19 100 GLY A C 1
ATOM 756 O O . GLY A 1 100 ? 0.333 15.258 15.648 1 98.19 100 GLY A O 1
ATOM 757 N N . GLU A 1 101 ? -1.772 14.711 16.141 1 97.75 101 GLU A N 1
ATOM 758 C CA . GLU A 1 101 ? -1.72 13.453 15.398 1 97.75 101 GLU A CA 1
ATOM 759 C C . GLU A 1 101 ? -2.225 13.633 13.969 1 97.75 101 GLU A C 1
ATOM 761 O O . GLU A 1 101 ? -3.322 14.148 13.75 1 97.75 101 GLU A O 1
ATOM 766 N N . TYR A 1 102 ? -1.458 13.281 13.086 1 97.62 102 TYR A N 1
ATOM 767 C CA . TYR A 1 102 ? -1.846 13.188 11.68 1 97.62 102 TYR A CA 1
ATOM 768 C C . TYR A 1 102 ? -2.072 11.734 11.273 1 97.62 102 TYR A C 1
ATOM 770 O O . TYR A 1 102 ? -1.316 10.844 11.664 1 97.62 102 TYR A O 1
ATOM 778 N N . SER A 1 103 ? -3.096 11.492 10.461 1 95.38 103 SER A N 1
ATOM 779 C CA . SER A 1 103 ? -3.396 10.133 10.023 1 95.38 103 SER A CA 1
ATOM 780 C C . SER A 1 103 ? -3.727 10.094 8.531 1 95.38 103 SER A C 1
ATOM 782 O O . SER A 1 103 ? -4.285 11.055 7.992 1 95.38 103 SER A O 1
ATOM 784 N N . VAL A 1 104 ? -3.361 8.984 7.93 1 94.38 104 VAL A N 1
ATOM 785 C CA . VAL A 1 104 ? -3.627 8.828 6.504 1 94.38 104 VAL A CA 1
ATOM 786 C C . VAL A 1 104 ? -4.234 7.457 6.234 1 94.38 104 VAL A C 1
ATOM 788 O O . VAL A 1 104 ? -3.82 6.457 6.828 1 94.38 104 VAL A O 1
ATOM 791 N N . THR A 1 105 ? -5.289 7.438 5.418 1 88.88 105 THR A N 1
ATOM 792 C CA . THR A 1 105 ? -5.863 6.23 4.836 1 88.88 105 THR A CA 1
ATOM 793 C C . THR A 1 105 ? -5.637 6.195 3.326 1 88.88 105 THR A C 1
ATOM 795 O O . THR A 1 105 ? -5.906 7.176 2.631 1 88.88 105 THR A O 1
ATOM 798 N N . VAL A 1 106 ? -5.051 5.066 2.816 1 87.75 106 VAL A N 1
ATOM 799 C CA . VAL A 1 106 ? -4.754 4.922 1.396 1 87.75 106 VAL A CA 1
ATOM 800 C C . VAL A 1 106 ? -5.473 3.693 0.839 1 87.75 106 VAL A C 1
ATOM 802 O O . VAL A 1 106 ? -5.395 2.605 1.414 1 87.75 106 VAL A O 1
ATOM 805 N N . VAL A 1 107 ? -6.176 3.914 -0.18 1 80.44 107 VAL A N 1
ATOM 806 C CA . VAL A 1 107 ? -6.82 2.809 -0.88 1 80.44 107 VAL A CA 1
ATOM 807 C C . VAL A 1 107 ? -6.156 2.6 -2.24 1 80.44 107 VAL A C 1
ATOM 809 O O . VAL A 1 107 ? -6.277 3.443 -3.131 1 80.44 107 VAL A O 1
ATOM 812 N N . PRO A 1 108 ? -5.375 1.49 -2.334 1 77.5 108 PRO A N 1
ATOM 813 C CA . PRO A 1 108 ? -4.738 1.211 -3.623 1 77.5 108 PRO A CA 1
ATOM 814 C C . PRO A 1 108 ? -5.746 1.026 -4.754 1 77.5 108 PRO A C 1
ATOM 816 O O . PRO A 1 108 ? -6.895 0.644 -4.504 1 77.5 108 PRO A O 1
ATOM 819 N N . ASN A 1 109 ? -5.223 1.596 -5.945 1 74.12 109 ASN A N 1
ATOM 820 C CA . ASN A 1 109 ? -6.059 1.421 -7.129 1 74.12 109 ASN A CA 1
ATOM 821 C C . ASN A 1 109 ? -5.812 0.07 -7.797 1 74.12 109 ASN A C 1
ATOM 823 O O . ASN A 1 109 ? -4.742 -0.164 -8.359 1 74.12 109 ASN A O 1
ATOM 827 N N . GLY A 1 110 ? -6.586 -0.852 -7.609 1 69.56 110 GLY A N 1
ATOM 828 C CA . GLY A 1 110 ? -6.703 -1.933 -8.578 1 69.56 110 GLY A CA 1
ATOM 829 C C . GLY A 1 110 ? -5.992 -3.201 -8.141 1 69.56 110 GLY A C 1
ATOM 830 O O . GLY A 1 110 ? -5.598 -3.33 -6.98 1 69.56 110 GLY A O 1
ATOM 831 N N . VAL A 1 111 ? -6.074 -4.137 -9.008 1 81.44 111 VAL A N 1
ATOM 832 C CA . VAL A 1 111 ? -5.535 -5.492 -8.984 1 81.44 111 VAL A CA 1
ATOM 833 C C . VAL A 1 111 ? -4.211 -5.535 -9.742 1 81.44 111 VAL A C 1
ATOM 835 O O . VAL A 1 111 ? -4.098 -4.98 -10.836 1 81.44 111 VAL A O 1
ATOM 838 N N . GLY A 1 112 ? -3.043 -5.879 -8.977 1 88.94 112 GLY A N 1
ATOM 839 C CA . GLY A 1 112 ? -1.829 -6.156 -9.727 1 88.94 112 GLY A CA 1
ATOM 840 C C . GLY A 1 112 ? -1.944 -7.379 -10.617 1 88.94 112 GLY A C 1
ATOM 841 O O . GLY A 1 112 ? -2.525 -8.391 -10.219 1 88.94 112 GLY A O 1
ATOM 842 N N . ARG A 1 113 ? -1.407 -7.27 -11.898 1 92.12 113 ARG A N 1
ATOM 843 C CA . ARG A 1 113 ? -1.446 -8.391 -12.836 1 92.12 113 ARG A CA 1
ATOM 844 C C . ARG A 1 113 ? -0.084 -8.609 -13.484 1 92.12 113 ARG A C 1
ATOM 846 O O . ARG A 1 113 ? 0.623 -7.648 -13.797 1 92.12 113 ARG A O 1
ATOM 853 N N . ILE A 1 114 ? 0.277 -9.859 -13.672 1 95.38 114 ILE A N 1
ATOM 854 C CA . ILE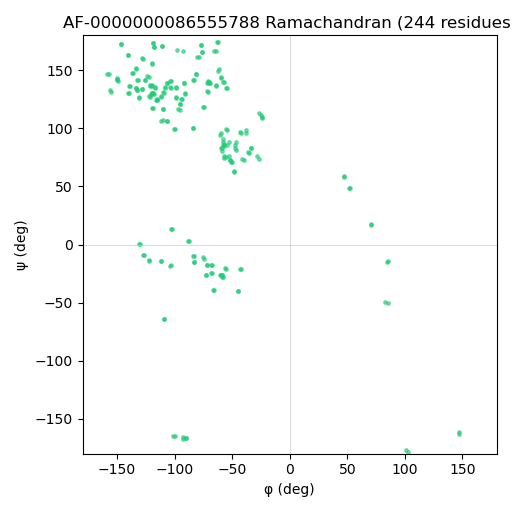 A 1 114 ? 1.51 -10.188 -14.383 1 95.38 114 ILE A CA 1
ATOM 855 C C . ILE A 1 114 ? 1.351 -11.531 -15.094 1 95.38 114 ILE A C 1
ATOM 857 O O . ILE A 1 114 ? 0.666 -12.43 -14.602 1 95.38 114 ILE A O 1
ATOM 861 N N . ASN A 1 115 ? 1.898 -11.664 -16.25 1 97.88 115 ASN A N 1
ATOM 862 C CA . ASN A 1 115 ? 1.864 -12.93 -16.984 1 97.88 115 ASN A CA 1
ATOM 863 C C . ASN A 1 115 ? 3.082 -13.789 -16.672 1 97.88 115 ASN A C 1
ATOM 865 O O . ASN A 1 115 ? 4.199 -13.281 -16.562 1 97.88 115 ASN A O 1
ATOM 869 N N . LEU A 1 116 ? 2.854 -15.023 -16.531 1 98.44 116 LEU A N 1
ATOM 870 C CA . LEU A 1 116 ? 3.912 -16.016 -16.422 1 98.44 116 LEU A CA 1
ATOM 871 C C . LEU A 1 116 ? 3.967 -16.891 -17.672 1 98.44 116 LEU A C 1
ATOM 873 O O . LEU A 1 116 ? 2.984 -17.547 -18.016 1 98.44 116 LEU A O 1
ATOM 877 N N . ASP A 1 117 ? 5.066 -16.797 -18.359 1 97.94 117 ASP A N 1
ATOM 878 C CA . ASP A 1 117 ? 5.324 -17.641 -19.516 1 97.94 117 ASP A CA 1
ATOM 879 C C . ASP A 1 117 ? 6.211 -18.828 -19.156 1 97.94 117 ASP A C 1
ATOM 881 O O . ASP A 1 117 ? 7.305 -18.641 -18.609 1 97.94 117 ASP A O 1
ATOM 885 N N . ILE A 1 118 ? 5.742 -19.984 -19.469 1 97.25 118 ILE A N 1
ATOM 886 C CA . ILE A 1 118 ? 6.496 -21.188 -19.141 1 97.25 118 ILE A CA 1
ATOM 887 C C . ILE A 1 118 ? 6.895 -21.922 -20.422 1 97.25 118 ILE A C 1
ATOM 889 O O . ILE A 1 118 ? 6.078 -22.078 -21.328 1 97.25 118 ILE A O 1
ATOM 893 N N . TYR A 1 119 ? 8.133 -22.328 -20.453 1 94.12 119 TYR A N 1
ATOM 894 C CA . TYR A 1 119 ? 8.602 -23.078 -21.609 1 94.12 119 TYR A CA 1
ATOM 895 C C . TYR A 1 119 ? 9.141 -24.438 -21.188 1 94.12 119 TYR A C 1
ATOM 897 O O . TYR A 1 119 ? 9.594 -24.609 -20.062 1 94.12 119 TYR A O 1
ATOM 905 N N . GLY A 1 120 ? 8.945 -25.469 -22 1 88.94 120 GLY A N 1
ATOM 906 C CA . GLY A 1 120 ? 9.453 -26.812 -21.766 1 88.94 120 GLY A CA 1
ATOM 907 C C . GLY A 1 120 ? 10.969 -26.891 -21.719 1 88.94 120 GLY A C 1
ATOM 908 O O . GLY A 1 120 ? 11.648 -25.938 -22.109 1 88.94 120 GLY A O 1
ATOM 909 N N . LYS A 1 121 ? 11.57 -27.797 -20.969 1 77.12 121 LYS A N 1
ATOM 910 C CA . LYS A 1 121 ? 13.016 -28.031 -20.953 1 77.12 121 LYS A CA 1
ATOM 911 C C . LYS A 1 121 ? 13.539 -28.297 -22.359 1 77.12 121 LYS A C 1
ATOM 913 O O . LYS A 1 121 ? 12.914 -29.016 -23.141 1 77.12 121 LYS A O 1
ATOM 918 N N . GLN A 1 122 ? 14.133 -27.328 -23.109 1 63.41 122 GLN A N 1
ATOM 919 C CA . GLN A 1 122 ? 14.742 -27.719 -24.375 1 63.41 122 GLN A CA 1
ATOM 920 C C . GLN A 1 122 ? 15.516 -29.016 -24.25 1 63.41 122 GLN A C 1
ATOM 922 O O . GLN A 1 122 ? 16.312 -29.188 -23.328 1 63.41 122 GLN A O 1
ATOM 927 N N . LEU A 1 123 ? 14.867 -30.078 -24.594 1 49.97 123 LEU A N 1
ATOM 928 C CA . LEU A 1 123 ? 15.648 -31.281 -24.812 1 49.97 123 LEU A CA 1
ATOM 929 C C . LEU A 1 123 ? 16.875 -31 -25.672 1 49.97 123 LEU A C 1
ATOM 931 O O . LEU A 1 123 ? 16.734 -30.484 -26.797 1 49.97 123 LEU A O 1
ATOM 935 N N . ILE A 1 124 ? 17.875 -30.531 -25.141 1 40.56 124 ILE A N 1
ATOM 936 C CA . ILE A 1 124 ? 19.062 -30.828 -25.938 1 40.56 124 ILE A CA 1
ATOM 937 C C . ILE A 1 124 ? 19.312 -32.344 -25.953 1 40.56 124 ILE A C 1
ATOM 939 O O . ILE A 1 124 ? 19.234 -33 -24.922 1 40.56 124 ILE A O 1
ATOM 943 N N . MET B 1 1 ? -44.188 0.417 -38.781 1 37.59 1 MET B N 1
ATOM 944 C CA . MET B 1 1 ? -42.719 0.622 -38.875 1 37.59 1 MET B CA 1
ATOM 945 C C . MET B 1 1 ? -42.156 1.166 -37.562 1 37.59 1 MET B C 1
ATOM 947 O O . MET B 1 1 ? -42.25 2.367 -37.312 1 37.59 1 MET B O 1
ATOM 951 N N . GLU B 1 2 ? -42.375 0.387 -36.5 1 41.59 2 GLU B N 1
ATOM 952 C CA . GLU B 1 2 ? -42 0.715 -35.125 1 41.59 2 GLU B CA 1
ATOM 953 C C . GLU B 1 2 ? -40.5 0.928 -35 1 41.59 2 GLU B C 1
ATOM 955 O O . GLU B 1 2 ? -39.688 0.095 -35.438 1 41.59 2 GLU B O 1
ATOM 960 N N . THR B 1 3 ? -40 2.232 -35.062 1 41.25 3 THR B N 1
ATOM 961 C CA . THR B 1 3 ? -38.625 2.682 -34.906 1 41.25 3 THR B CA 1
ATOM 962 C C . THR B 1 3 ? -38.062 2.246 -33.562 1 41.25 3 THR B C 1
ATOM 964 O O . THR B 1 3 ? -38.594 2.646 -32.5 1 41.25 3 THR B O 1
ATOM 967 N N . ALA B 1 4 ? -37.531 1.012 -33.469 1 40.47 4 ALA B N 1
ATOM 968 C CA . ALA B 1 4 ? -36.812 0.484 -32.312 1 40.47 4 ALA B CA 1
ATOM 969 C C . ALA B 1 4 ? -35.594 1.357 -31.984 1 40.47 4 ALA B C 1
ATOM 971 O O . ALA B 1 4 ? -34.75 1.591 -32.844 1 40.47 4 ALA B O 1
ATOM 972 N N . PHE B 1 5 ? -35.719 2.4 -31.172 1 37.34 5 PHE B N 1
ATOM 973 C CA . PHE B 1 5 ? -34.625 3.213 -30.656 1 37.34 5 PHE B CA 1
ATOM 974 C C . PHE B 1 5 ? -33.656 2.359 -29.875 1 37.34 5 PHE B C 1
ATOM 976 O O . PHE B 1 5 ? -34 1.782 -28.844 1 37.34 5 PHE B O 1
ATOM 983 N N . TYR B 1 6 ? -32.688 1.667 -30.562 1 35.5 6 TYR B N 1
ATOM 984 C CA . TYR B 1 6 ? -31.594 1 -29.891 1 35.5 6 TYR B CA 1
ATOM 985 C C . TYR B 1 6 ? -30.766 1.996 -29.094 1 35.5 6 TYR B C 1
ATOM 987 O O . TYR B 1 6 ? -30.266 2.982 -29.641 1 35.5 6 TYR B O 1
ATOM 995 N N . LEU B 1 7 ? -31.156 2.344 -27.891 1 34.22 7 LEU B N 1
ATOM 996 C CA . LEU B 1 7 ? -30.297 3.078 -26.969 1 34.22 7 LEU B CA 1
ATOM 997 C C . LEU B 1 7 ? -28.953 2.371 -26.797 1 34.22 7 LEU B C 1
ATOM 999 O O . LEU B 1 7 ? -28.906 1.22 -26.359 1 34.22 7 LEU B O 1
ATOM 1003 N N . PHE B 1 8 ? -27.938 2.664 -27.656 1 39.25 8 PHE B N 1
ATOM 1004 C CA . PHE B 1 8 ? -26.547 2.25 -27.547 1 39.25 8 PHE B CA 1
ATOM 1005 C C . PHE B 1 8 ? -25.969 2.67 -26.203 1 39.25 8 PHE B C 1
ATOM 1007 O O . PHE B 1 8 ? -25.797 3.861 -25.938 1 39.25 8 PHE B O 1
ATOM 1014 N N . VAL B 1 9 ? -26.328 1.989 -25.156 1 37.53 9 VAL B N 1
ATOM 1015 C CA . VAL B 1 9 ? -25.609 2.223 -23.906 1 37.53 9 VAL B CA 1
ATOM 1016 C C . VAL B 1 9 ? -24.109 1.975 -24.109 1 37.53 9 VAL B C 1
ATOM 1018 O O . VAL B 1 9 ? -23.688 0.843 -24.375 1 37.53 9 VAL B O 1
ATOM 1021 N N . LEU B 1 10 ? -23.344 2.889 -24.75 1 35.41 10 LEU B N 1
ATOM 1022 C CA . LEU B 1 10 ? -21.891 2.867 -24.734 1 35.41 10 LEU B CA 1
ATOM 1023 C C . LEU B 1 10 ? -21.375 2.756 -23.297 1 35.41 10 LEU B C 1
ATOM 1025 O O . LEU B 1 10 ? -21.484 3.705 -22.516 1 35.41 10 LEU B O 1
ATOM 1029 N N . GLY B 1 11 ? -21.562 1.607 -22.719 1 35.59 11 GLY B N 1
ATOM 1030 C CA . GLY B 1 11 ? -20.906 1.376 -21.453 1 35.59 11 GLY B CA 1
ATOM 1031 C C . GLY B 1 11 ? -19.438 1.772 -21.469 1 35.59 11 GLY B C 1
ATOM 1032 O O . GLY B 1 11 ? -18.672 1.293 -22.297 1 35.59 11 GLY B O 1
ATOM 1033 N N . ALA B 1 12 ? -19.125 3.035 -21.219 1 35.19 12 ALA B N 1
ATOM 1034 C CA . ALA B 1 12 ? -17.75 3.438 -20.922 1 35.19 12 ALA B CA 1
ATOM 1035 C C . ALA B 1 12 ? -17.031 2.371 -20.094 1 35.19 12 ALA B C 1
ATOM 1037 O O . ALA B 1 12 ? -17.344 2.158 -18.922 1 35.19 12 ALA B O 1
ATOM 1038 N N . ILE B 1 13 ? -16.5 1.242 -20.672 1 34.34 13 ILE B N 1
ATOM 1039 C CA . ILE B 1 13 ? -15.516 0.387 -20.031 1 34.34 13 ILE B CA 1
ATOM 1040 C C . ILE B 1 13 ? -14.344 1.234 -19.531 1 34.34 13 ILE B C 1
ATOM 1042 O O . ILE B 1 13 ? -13.641 1.865 -20.328 1 34.34 13 ILE B O 1
ATOM 1046 N N . SER B 1 14 ? -14.477 1.992 -18.516 1 30.52 14 SER B N 1
ATOM 1047 C CA . SER B 1 14 ? -13.312 2.592 -17.875 1 30.52 14 SER B CA 1
ATOM 1048 C C . SER B 1 14 ? -12.109 1.662 -17.938 1 30.52 14 SER B C 1
ATOM 1050 O O . SER B 1 14 ? -12.164 0.527 -17.469 1 30.52 14 SER B O 1
ATOM 1052 N N . SER B 1 15 ? -11.375 1.666 -19.047 1 32.56 15 SER B N 1
ATOM 1053 C CA . SER B 1 15 ? -10.047 1.064 -19.062 1 32.56 15 SER B CA 1
ATOM 1054 C C . SER B 1 15 ? -9.305 1.315 -17.766 1 32.56 15 SER B C 1
ATOM 1056 O O . SER B 1 15 ? -9.203 2.457 -17.312 1 32.56 15 SER B O 1
ATOM 1058 N N . LEU B 1 16 ? -9.281 0.465 -16.797 1 32.81 16 LEU B N 1
ATOM 1059 C CA . LEU B 1 16 ? -8.406 0.472 -15.633 1 32.81 16 LEU B CA 1
ATOM 1060 C C . LEU B 1 16 ? -6.984 0.878 -16.016 1 32.81 16 LEU B C 1
ATOM 1062 O O . LEU B 1 16 ? -6.34 0.197 -16.828 1 32.81 16 LEU B O 1
ATOM 1066 N N . THR B 1 17 ? -6.617 2.082 -16.328 1 35.47 17 THR B N 1
ATOM 1067 C CA . THR B 1 17 ? -5.238 2.549 -16.422 1 35.47 17 THR B CA 1
ATOM 1068 C C . THR B 1 17 ? -4.316 1.7 -15.555 1 35.47 17 THR B C 1
ATOM 1070 O O . THR B 1 17 ? -4.652 1.38 -14.414 1 35.47 17 THR B O 1
ATOM 1073 N N . GLU B 1 18 ? -3.383 0.878 -16.172 1 35.75 18 GLU B N 1
ATOM 1074 C CA . GLU B 1 18 ? -2.344 0.088 -15.523 1 35.75 18 GLU B CA 1
ATOM 1075 C C . GLU B 1 18 ? -1.57 0.924 -14.508 1 35.75 18 GLU B C 1
ATOM 1077 O O . GLU B 1 18 ? -0.958 1.934 -14.859 1 35.75 18 GLU B O 1
ATOM 1082 N N . ALA B 1 19 ? -1.925 1.487 -13.484 1 40.06 19 ALA B N 1
ATOM 1083 C CA . ALA B 1 19 ? -1.225 2.061 -12.336 1 40.06 19 ALA B CA 1
ATOM 1084 C C . ALA B 1 19 ? 0.152 1.426 -12.164 1 40.06 19 ALA B C 1
ATOM 1086 O O . ALA B 1 19 ? 0.335 0.238 -12.445 1 40.06 19 ALA B O 1
ATOM 1087 N N . ALA B 1 20 ? 1.289 2.012 -12.391 1 52.25 20 ALA B N 1
ATOM 1088 C CA . ALA B 1 20 ? 2.541 1.441 -11.906 1 52.25 20 ALA B CA 1
ATOM 1089 C C . ALA B 1 20 ? 2.311 0.619 -10.641 1 52.25 20 ALA B C 1
ATOM 1091 O O . ALA B 1 20 ? 1.788 1.13 -9.641 1 52.25 20 ALA B O 1
ATOM 1092 N N . GLY B 1 21 ? 1.79 -0.563 -10.656 1 66.56 21 GLY B N 1
ATOM 1093 C CA . GLY B 1 21 ? 0.87 -1.398 -9.906 1 66.56 21 GLY B CA 1
ATOM 1094 C C . GLY B 1 21 ? 1.563 -2.266 -8.867 1 66.56 21 GLY B C 1
ATOM 1095 O O . GLY B 1 21 ? 2.773 -2.146 -8.664 1 66.56 21 GLY B O 1
ATOM 1096 N N . ILE B 1 22 ? 1.008 -2.734 -8.141 1 80.62 22 ILE B N 1
ATOM 1097 C CA . ILE B 1 22 ? 1.326 -3.686 -7.086 1 80.62 22 ILE B CA 1
ATOM 1098 C C . ILE B 1 22 ? 2.277 -4.754 -7.621 1 80.62 22 ILE B C 1
ATOM 1100 O O . ILE B 1 22 ? 3.088 -5.305 -6.871 1 80.62 22 ILE B O 1
ATOM 1104 N N . LEU B 1 23 ? 2.307 -4.934 -8.953 1 88.88 23 LEU B N 1
ATOM 1105 C CA . LEU B 1 23 ? 3.201 -5.891 -9.602 1 88.88 23 LEU B CA 1
ATOM 1106 C C . LEU B 1 23 ? 4.043 -5.207 -10.672 1 88.88 23 LEU B C 1
ATOM 1108 O O . LEU B 1 23 ? 3.59 -4.254 -11.305 1 88.88 23 LEU B O 1
ATOM 1112 N N . PRO B 1 24 ? 5.344 -5.605 -10.805 1 88.06 24 PRO B N 1
ATOM 1113 C CA . PRO B 1 24 ? 6.141 -5.066 -11.914 1 88.06 24 PRO B CA 1
ATOM 1114 C C . PRO B 1 24 ? 5.59 -5.457 -13.281 1 88.06 24 PRO B C 1
ATOM 1116 O O . PRO B 1 24 ? 4.676 -6.281 -13.375 1 88.06 24 PRO B O 1
ATOM 1119 N N . ASP B 1 25 ? 6.266 -4.836 -14.312 1 87.94 25 ASP B N 1
ATOM 1120 C CA . ASP B 1 25 ? 5.906 -5.23 -15.672 1 87.94 25 ASP B CA 1
ATOM 1121 C C . ASP B 1 25 ? 6.406 -6.641 -15.984 1 87.94 25 ASP B C 1
ATOM 1123 O O . ASP B 1 25 ? 7.504 -7.02 -15.57 1 87.94 25 ASP B O 1
ATOM 1127 N N . GLY B 1 26 ? 5.609 -7.398 -16.672 1 90.94 26 GLY B N 1
ATOM 1128 C CA . GLY B 1 26 ? 5.969 -8.742 -17.094 1 90.94 26 GLY B CA 1
ATOM 1129 C C . GLY B 1 26 ? 6.387 -8.805 -18.562 1 90.94 26 GLY B C 1
ATOM 1130 O O . GLY B 1 26 ? 6.727 -7.785 -19.156 1 90.94 26 GLY B O 1
ATOM 1131 N N . PRO B 1 27 ? 6.367 -9.984 -18.906 1 96.06 27 PRO B N 1
ATOM 1132 C CA . PRO B 1 27 ? 6.059 -11.266 -18.266 1 96.06 27 PRO B CA 1
ATOM 1133 C C . PRO B 1 27 ? 7.215 -11.805 -17.438 1 96.06 27 PRO B C 1
ATOM 1135 O O . PRO B 1 27 ? 8.352 -11.352 -17.578 1 96.06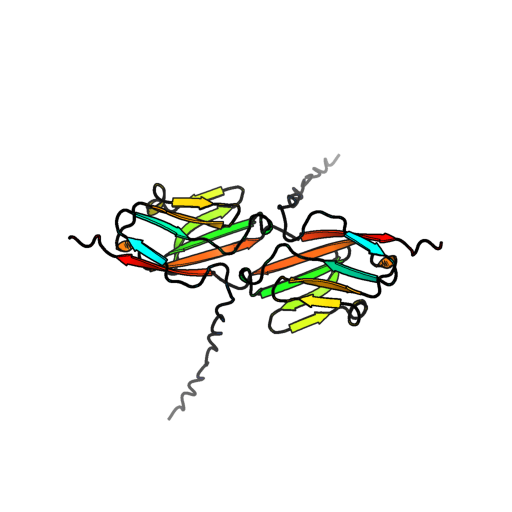 27 PRO B O 1
ATOM 1138 N N . LEU B 1 28 ? 6.941 -12.703 -16.547 1 98 28 LEU B N 1
ATOM 1139 C CA . LEU B 1 28 ? 7.906 -13.617 -15.945 1 98 28 LEU B CA 1
ATOM 1140 C C . LEU B 1 28 ? 8.133 -14.828 -16.844 1 98 28 LEU B C 1
ATOM 1142 O O . LEU B 1 28 ? 7.211 -15.297 -17.516 1 98 28 LEU B O 1
ATOM 1146 N N . ILE B 1 29 ? 9.398 -15.234 -16.875 1 97.81 29 ILE B N 1
ATOM 1147 C CA . ILE B 1 29 ? 9.758 -16.406 -17.688 1 97.81 29 ILE B CA 1
ATOM 1148 C C . ILE B 1 29 ? 10.328 -17.5 -16.781 1 97.81 29 ILE B C 1
ATOM 1150 O O . ILE B 1 29 ? 11.203 -17.234 -15.953 1 97.81 29 ILE B O 1
ATOM 1154 N N . ALA B 1 30 ? 9.758 -18.719 -16.969 1 97.75 30 ALA B N 1
ATOM 1155 C CA . ALA B 1 30 ? 10.227 -19.844 -16.188 1 97.75 30 ALA B CA 1
ATOM 1156 C C . ALA B 1 30 ? 10.148 -21.141 -16.984 1 97.75 30 ALA B C 1
ATOM 1158 O O . ALA B 1 30 ? 9.773 -21.141 -18.172 1 97.75 30 ALA B O 1
ATOM 1159 N N . THR B 1 31 ? 10.703 -22.188 -16.375 1 97.12 31 THR B N 1
ATOM 1160 C CA . THR B 1 31 ? 10.742 -23.484 -17.047 1 97.12 31 THR B CA 1
ATOM 1161 C C . THR B 1 31 ? 9.992 -24.547 -16.234 1 97.12 31 THR B C 1
ATOM 1163 O O . THR B 1 31 ? 9.945 -24.469 -15.008 1 97.12 31 THR B O 1
ATOM 1166 N N . VAL B 1 32 ? 9.539 -25.578 -16.984 1 97.56 32 VAL B N 1
ATOM 1167 C CA . VAL B 1 32 ? 8.859 -26.703 -16.359 1 97.56 32 VAL B CA 1
ATOM 1168 C C . VAL B 1 32 ? 9.766 -27.344 -15.312 1 97.56 32 VAL B C 1
ATOM 1170 O O . VAL B 1 32 ? 10.969 -27.516 -15.547 1 97.56 32 VAL B O 1
ATOM 1173 N N . GLY B 1 33 ? 9.195 -27.719 -14.219 1 97.06 33 GLY B N 1
ATOM 1174 C CA . GLY B 1 33 ? 9.922 -28.359 -13.141 1 97.06 33 GLY B CA 1
ATOM 1175 C C . GLY B 1 33 ? 10.594 -27.391 -12.203 1 97.06 33 GLY B C 1
ATOM 1176 O O . GLY B 1 33 ? 11.023 -27.766 -11.109 1 97.06 33 GLY B O 1
ATOM 1177 N N . GLY B 1 34 ? 10.734 -26.047 -12.602 1 97.38 34 GLY B N 1
ATOM 1178 C CA . GLY B 1 34 ? 11.375 -25.016 -11.789 1 97.38 34 GLY B CA 1
ATOM 1179 C C . GLY B 1 34 ? 10.414 -24.297 -10.867 1 97.38 34 GLY B C 1
ATOM 1180 O O . GLY B 1 34 ? 9.32 -24.797 -10.594 1 97.38 34 GLY B O 1
ATOM 1181 N N . SER B 1 35 ? 10.93 -23.125 -10.305 1 98.31 35 SER B N 1
ATOM 1182 C CA . SER B 1 35 ? 10.141 -22.266 -9.438 1 98.31 35 SER B CA 1
ATOM 1183 C C . SER B 1 35 ? 10.18 -20.812 -9.922 1 98.31 35 SER B C 1
ATOM 1185 O O . SER B 1 35 ? 11.023 -20.453 -10.742 1 98.31 35 SER B O 1
ATOM 1187 N N . VAL B 1 36 ? 9.211 -20.062 -9.469 1 98.44 36 VAL B N 1
ATOM 1188 C CA . VAL B 1 36 ? 9.195 -18.641 -9.773 1 98.44 36 VAL B CA 1
ATOM 1189 C C . VAL B 1 36 ? 8.758 -17.844 -8.539 1 98.44 36 VAL B C 1
ATOM 1191 O O . VAL B 1 36 ? 7.871 -18.281 -7.805 1 98.44 36 VAL B O 1
ATOM 1194 N N . MET B 1 37 ? 9.477 -16.797 -8.352 1 98.62 37 MET B N 1
ATOM 1195 C CA . MET B 1 37 ? 9.062 -15.789 -7.379 1 98.62 3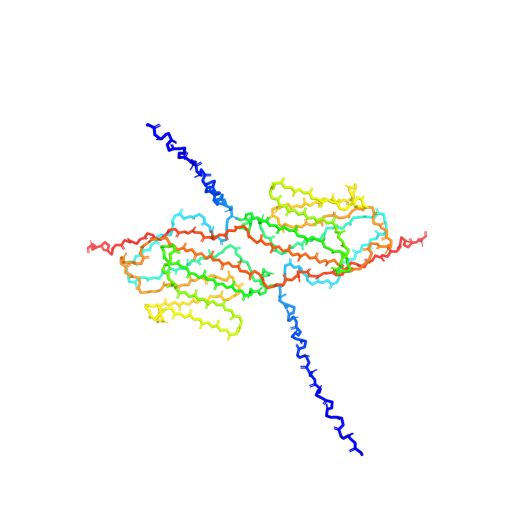7 MET B CA 1
ATOM 1196 C C . MET B 1 37 ? 8.289 -14.656 -8.055 1 98.62 37 MET B C 1
ATOM 1198 O O . MET B 1 37 ? 8.828 -13.977 -8.938 1 98.62 37 MET B O 1
ATOM 1202 N N . ILE B 1 38 ? 7.09 -14.445 -7.656 1 97.81 38 ILE B N 1
ATOM 1203 C CA . ILE B 1 38 ? 6.316 -13.289 -8.102 1 97.81 38 ILE B CA 1
ATOM 1204 C C . ILE B 1 38 ? 6.344 -12.211 -7.027 1 97.81 38 ILE B C 1
ATOM 1206 O O . ILE B 1 38 ? 5.539 -12.227 -6.09 1 97.81 38 ILE B O 1
ATOM 1210 N N . ASN B 1 39 ? 7.195 -11.273 -7.258 1 95.25 39 ASN B N 1
ATOM 1211 C CA . ASN B 1 39 ? 7.402 -10.219 -6.27 1 95.25 39 ASN B CA 1
ATOM 1212 C C . ASN B 1 39 ? 6.477 -9.031 -6.52 1 95.25 39 ASN B C 1
ATOM 1214 O O . ASN B 1 39 ? 6.371 -8.547 -7.648 1 95.25 39 ASN B O 1
ATOM 1218 N N . THR B 1 40 ? 5.793 -8.625 -5.406 1 90.94 40 THR B N 1
ATOM 1219 C CA . THR B 1 40 ? 5.133 -7.328 -5.496 1 90.94 40 THR B CA 1
ATOM 1220 C C . THR B 1 40 ? 6.145 -6.195 -5.352 1 90.94 40 THR B C 1
ATOM 1222 O O . THR B 1 40 ? 7.328 -6.441 -5.102 1 90.94 40 THR B O 1
ATOM 1225 N N . THR B 1 41 ? 5.684 -5.008 -5.582 1 84 41 THR B N 1
ATOM 1226 C CA . THR B 1 41 ? 6.512 -3.824 -5.375 1 84 41 THR B CA 1
ATOM 1227 C C . THR B 1 41 ? 6.406 -3.334 -3.932 1 84 41 THR B C 1
ATOM 1229 O O . THR B 1 41 ? 7.055 -2.355 -3.555 1 84 41 THR B O 1
ATOM 1232 N N . LEU B 1 42 ? 5.676 -4.043 -3.102 1 82.56 42 LEU B N 1
ATOM 1233 C CA . LEU B 1 42 ? 5.438 -3.645 -1.719 1 82.56 42 LEU B CA 1
ATOM 1234 C C . LEU B 1 42 ? 6.613 -4.039 -0.829 1 82.56 42 LEU B C 1
ATOM 1236 O O . LEU B 1 42 ? 7.316 -5.012 -1.117 1 82.56 42 LEU B O 1
ATOM 1240 N N . THR B 1 43 ? 6.805 -3.164 0.166 1 80.94 43 THR B N 1
ATOM 1241 C CA . THR B 1 43 ? 7.824 -3.441 1.171 1 80.94 43 THR B CA 1
ATOM 1242 C C . THR B 1 43 ? 7.18 -3.754 2.52 1 80.94 43 THR B C 1
ATOM 1244 O O . THR B 1 43 ? 5.969 -3.609 2.686 1 80.94 43 THR B O 1
ATOM 1247 N N . GLU B 1 44 ? 8.039 -4.215 3.484 1 80.25 44 GLU B N 1
ATOM 1248 C CA . GLU B 1 44 ? 7.566 -4.527 4.832 1 80.25 44 GLU B CA 1
ATOM 1249 C C . GLU B 1 44 ? 6.918 -3.312 5.484 1 80.25 44 GLU B C 1
ATOM 1251 O O . GLU B 1 44 ? 6.012 -3.455 6.309 1 80.25 44 GLU B O 1
ATOM 1256 N N . ALA B 1 45 ? 7.293 -2.178 5.133 1 72.44 45 ALA B N 1
ATOM 1257 C CA . ALA B 1 45 ? 6.777 -0.943 5.719 1 72.44 45 ALA B CA 1
ATOM 1258 C C . ALA B 1 45 ? 5.348 -0.674 5.266 1 72.44 45 ALA B C 1
ATOM 1260 O O . ALA B 1 45 ? 4.602 0.049 5.93 1 72.44 45 ALA B O 1
ATOM 1261 N N . ASP B 1 46 ? 4.941 -1.288 4.246 1 74.5 46 ASP B N 1
ATOM 1262 C CA . ASP B 1 46 ? 3.617 -1.059 3.68 1 74.5 46 ASP B CA 1
ATOM 1263 C C . ASP B 1 46 ? 2.557 -1.875 4.418 1 74.5 46 ASP B C 1
ATOM 1265 O O . ASP B 1 46 ? 1.364 -1.577 4.328 1 74.5 46 ASP B O 1
ATOM 1269 N N . GLY B 1 47 ? 3.055 -2.836 5.18 1 72.06 47 GLY B N 1
ATOM 1270 C CA . GLY B 1 47 ? 2.127 -3.662 5.934 1 72.06 47 GLY B CA 1
ATOM 1271 C C . GLY B 1 47 ? 1.88 -3.148 7.34 1 72.06 47 GLY B C 1
ATOM 1272 O O . GLY B 1 47 ? 2.244 -2.018 7.668 1 72.06 47 GLY B O 1
ATOM 1273 N N . PRO B 1 48 ? 1.271 -3.977 8.156 1 78.94 48 PRO B N 1
ATOM 1274 C CA . PRO B 1 48 ? 0.649 -5.238 7.746 1 78.94 48 PRO B CA 1
ATOM 1275 C C . PRO B 1 48 ? -0.55 -5.031 6.824 1 78.94 48 PRO B C 1
ATOM 1277 O O . PRO B 1 48 ? -1.003 -3.9 6.637 1 78.94 48 PRO B O 1
ATOM 1280 N N . PHE B 1 49 ? -0.991 -6.141 6.191 1 84.56 49 PHE B N 1
ATOM 1281 C CA . PHE B 1 49 ? -2.135 -6.109 5.285 1 84.56 49 PHE B CA 1
ATOM 1282 C C . PHE B 1 49 ? -3.338 -6.809 5.91 1 84.56 49 PHE B C 1
ATOM 1284 O O . PHE B 1 49 ? -3.191 -7.848 6.555 1 84.56 49 PHE B O 1
ATOM 1291 N N . ASP B 1 50 ? -4.461 -6.129 5.762 1 84.31 50 ASP B N 1
ATOM 1292 C CA . ASP B 1 50 ? -5.695 -6.723 6.258 1 84.31 50 ASP B CA 1
ATOM 1293 C C . ASP B 1 50 ? -6.059 -7.98 5.473 1 84.31 50 ASP B C 1
ATOM 1295 O O . ASP B 1 50 ? -6.555 -8.953 6.043 1 84.31 50 ASP B O 1
ATOM 1299 N N . SER B 1 51 ? -5.824 -7.855 4.207 1 89.19 51 SER B N 1
ATOM 1300 C CA . SER B 1 51 ? -6.125 -9.023 3.383 1 89.19 51 SER B CA 1
ATOM 1301 C C . SER B 1 51 ? -5.332 -9 2.08 1 89.19 51 SER B C 1
ATOM 1303 O O . SER B 1 51 ? -5.004 -7.926 1.569 1 89.19 51 SER B O 1
ATOM 1305 N N . VAL B 1 52 ? -4.973 -10.188 1.61 1 93.06 52 VAL B N 1
ATOM 1306 C CA . VAL B 1 52 ? -4.328 -10.422 0.321 1 93.06 52 VAL B CA 1
ATOM 1307 C C . VAL B 1 52 ? -5.02 -11.57 -0.406 1 93.06 52 VAL B C 1
ATOM 1309 O O . VAL B 1 52 ? -5.305 -12.609 0.193 1 93.06 52 VAL B O 1
ATOM 1312 N N . ILE B 1 53 ? -5.332 -11.383 -1.69 1 95.56 53 ILE B N 1
ATOM 1313 C CA . ILE B 1 53 ? -5.926 -12.453 -2.49 1 95.56 53 ILE B CA 1
ATOM 1314 C C . ILE B 1 53 ? -5.176 -12.586 -3.812 1 95.56 53 ILE B C 1
ATOM 1316 O O . ILE B 1 53 ? -5.02 -11.602 -4.547 1 95.56 53 ILE B O 1
ATOM 1320 N N . TRP B 1 54 ? -4.734 -13.797 -4.086 1 97.69 54 TRP B N 1
ATOM 1321 C CA . TRP B 1 54 ? -4.133 -14.125 -5.371 1 97.69 54 TRP B CA 1
ATOM 1322 C C . TRP B 1 54 ? -5.074 -14.977 -6.211 1 97.69 54 TRP B C 1
ATOM 1324 O O . TRP B 1 54 ? -5.695 -15.914 -5.703 1 97.69 54 TRP B O 1
ATOM 1334 N N . ASN B 1 55 ? -5.078 -14.617 -7.477 1 97.69 55 ASN B N 1
ATOM 1335 C CA . ASN B 1 55 ? -5.867 -15.375 -8.438 1 97.69 55 ASN B CA 1
ATOM 1336 C C . ASN B 1 55 ? -5.066 -15.688 -9.703 1 97.69 55 ASN B C 1
ATOM 1338 O O . ASN B 1 55 ? -4.082 -15.008 -10 1 97.69 55 ASN B O 1
ATOM 1342 N N . PHE B 1 56 ? -5.465 -16.781 -10.281 1 98.31 56 PHE B N 1
ATOM 1343 C CA . PHE B 1 56 ? -4.922 -17.203 -11.562 1 98.31 56 PHE B CA 1
ATOM 1344 C C . PHE B 1 56 ? -5.969 -17.062 -12.664 1 98.31 56 PHE B C 1
ATOM 1346 O O . PHE B 1 56 ? -7.117 -17.469 -12.492 1 98.31 56 PHE B O 1
ATOM 1353 N N . ASN B 1 57 ? -5.523 -16.453 -13.711 1 97.31 57 ASN B N 1
ATOM 1354 C CA . ASN B 1 57 ? -6.391 -16.234 -14.859 1 97.31 57 ASN B CA 1
ATOM 1355 C C . ASN B 1 57 ? -7.711 -15.586 -14.453 1 97.31 57 ASN B C 1
ATOM 1357 O O . ASN B 1 57 ? -8.781 -16.078 -14.82 1 97.31 57 ASN B O 1
ATOM 1361 N N . VAL B 1 58 ? -7.688 -14.602 -13.734 1 89.31 58 VAL B N 1
ATOM 1362 C CA . VAL B 1 58 ? -8.734 -13.648 -13.383 1 89.31 58 VAL B CA 1
ATOM 1363 C C . VAL B 1 58 ? -9.578 -14.203 -12.242 1 89.31 58 VAL B C 1
ATOM 1365 O O . VAL B 1 58 ? -9.703 -13.57 -11.188 1 89.31 58 VAL B O 1
ATOM 1368 N N . THR B 1 59 ? -10.055 -15.5 -12.359 1 91.5 59 THR B N 1
ATOM 1369 C CA . THR B 1 59 ? -11.062 -15.914 -11.391 1 91.5 59 THR B CA 1
ATOM 1370 C C . THR B 1 59 ? -10.602 -17.141 -10.625 1 91.5 59 THR B C 1
ATOM 1372 O O . THR B 1 59 ? -11.211 -17.516 -9.617 1 91.5 59 THR B O 1
ATOM 1375 N N . SER B 1 60 ? -9.547 -17.812 -11.109 1 96.56 60 SER B N 1
ATOM 1376 C CA . SER B 1 60 ? -9.125 -19.031 -10.414 1 96.56 60 SER B CA 1
ATOM 1377 C C . SER B 1 60 ? -8.398 -18.688 -9.109 1 96.56 60 SER B C 1
ATOM 1379 O O . SER B 1 60 ? -7.332 -18.062 -9.133 1 96.56 60 SER B O 1
ATOM 1381 N N . PHE B 1 61 ? -9.023 -19.172 -8.055 1 97.94 61 PHE B N 1
ATOM 1382 C CA . PHE B 1 61 ? -8.523 -18.875 -6.719 1 97.94 61 PHE B CA 1
ATOM 1383 C C . PHE B 1 61 ? -7.223 -19.625 -6.449 1 97.94 61 PHE B C 1
ATOM 1385 O O . PHE B 1 61 ? -7.109 -20.812 -6.758 1 97.94 61 PHE B O 1
ATOM 1392 N N . ILE B 1 62 ? -6.246 -18.875 -5.941 1 98.38 62 ILE B N 1
ATOM 1393 C CA . ILE B 1 62 ? -5 -19.5 -5.527 1 98.38 62 ILE B CA 1
ATOM 1394 C C . ILE B 1 62 ? -4.891 -19.484 -4.004 1 98.38 62 ILE B C 1
ATOM 1396 O O . ILE B 1 62 ? -4.918 -20.547 -3.365 1 98.38 62 ILE B O 1
ATOM 1400 N N . ILE B 1 63 ? -4.812 -18.344 -3.41 1 98.44 63 ILE B N 1
ATOM 1401 C CA . ILE B 1 63 ? -4.609 -18.188 -1.973 1 98.44 63 ILE B CA 1
ATOM 1402 C C . ILE B 1 63 ? -5.293 -16.906 -1.489 1 98.44 63 ILE B C 1
ATOM 1404 O O . ILE B 1 63 ? -5.316 -15.906 -2.203 1 98.44 63 ILE B O 1
ATOM 1408 N N . SER B 1 64 ? -5.902 -16.953 -0.324 1 97.62 64 SER B N 1
ATOM 1409 C CA . SER B 1 64 ? -6.312 -15.781 0.433 1 97.62 64 SER B CA 1
ATOM 1410 C C . SER B 1 64 ? -5.637 -15.742 1.801 1 97.62 64 SER B C 1
ATOM 1412 O O . SER B 1 64 ? -5.484 -16.781 2.451 1 97.62 64 SER B O 1
ATOM 1414 N N . TYR B 1 65 ? -5.188 -14.523 2.131 1 97.06 65 TYR B N 1
ATOM 1415 C CA . TYR B 1 65 ? -4.5 -14.336 3.402 1 97.06 65 TYR B CA 1
ATOM 1416 C C . TYR B 1 65 ? -5.109 -13.18 4.188 1 97.06 65 TYR B C 1
ATOM 1418 O O . TYR B 1 65 ? -5.398 -12.117 3.627 1 97.06 65 TYR B O 1
ATOM 1426 N N . ASN B 1 66 ? -5.312 -13.453 5.406 1 93.38 66 ASN B N 1
ATOM 1427 C CA . ASN B 1 66 ? -5.469 -12.438 6.445 1 93.38 66 ASN B CA 1
ATOM 1428 C C . ASN B 1 66 ? -4.773 -12.852 7.738 1 93.38 66 ASN B C 1
ATOM 1430 O O . ASN B 1 66 ? -4.383 -14.008 7.895 1 93.38 66 ASN B O 1
ATOM 1434 N N . PRO B 1 67 ? -4.52 -11.938 8.656 1 89.25 67 PRO B N 1
ATOM 1435 C CA . PRO B 1 67 ? -3.717 -12.25 9.844 1 89.25 67 PRO B CA 1
ATOM 1436 C C . PRO B 1 67 ? -4.273 -13.43 10.641 1 89.25 67 PRO B C 1
ATOM 1438 O O . PRO B 1 67 ? -3.529 -14.102 11.359 1 89.25 67 PRO B O 1
ATOM 1441 N N . SER B 1 68 ? -5.473 -13.703 10.469 1 93.56 68 SER B N 1
ATOM 1442 C CA . SER B 1 68 ? -6.082 -14.742 11.297 1 93.56 68 SER B CA 1
ATOM 1443 C C . SER B 1 68 ? -6.238 -16.047 10.523 1 93.56 68 SER B C 1
ATOM 1445 O O . SER B 1 68 ? -6.418 -17.109 11.117 1 93.56 68 SER B O 1
ATOM 1447 N N . LEU B 1 69 ? -6.168 -15.977 9.172 1 95.75 69 LEU B N 1
ATOM 1448 C CA . LEU B 1 69 ? -6.496 -17.172 8.398 1 95.75 69 LEU B CA 1
ATOM 1449 C C . LEU B 1 69 ? -5.82 -17.125 7.027 1 95.75 69 LEU B C 1
ATOM 1451 O O . LEU B 1 69 ? -5.805 -16.078 6.371 1 95.75 69 LEU B O 1
ATOM 1455 N N . THR B 1 70 ? -5.219 -18.203 6.695 1 96.31 70 THR B N 1
ATOM 1456 C CA . THR B 1 70 ? -4.742 -18.422 5.332 1 96.31 70 THR B CA 1
ATOM 1457 C C . THR B 1 70 ? -5.473 -19.578 4.676 1 96.31 70 THR B C 1
ATOM 1459 O O . THR B 1 70 ? -5.566 -20.672 5.246 1 96.31 70 THR B O 1
ATOM 1462 N N . ASP B 1 71 ? -6.086 -19.312 3.496 1 97.62 71 ASP B N 1
ATOM 1463 C CA . ASP B 1 71 ? -6.762 -20.328 2.709 1 97.62 71 ASP B CA 1
ATOM 1464 C C . ASP B 1 71 ? -6.078 -20.531 1.359 1 97.62 71 ASP B C 1
ATOM 1466 O O . ASP B 1 71 ? -5.883 -19.578 0.61 1 97.62 71 ASP B O 1
ATOM 1470 N N . ILE B 1 72 ? -5.707 -21.812 1.126 1 97.62 72 ILE B N 1
ATOM 1471 C CA . ILE B 1 72 ? -5.012 -22.141 -0.116 1 97.62 72 ILE B CA 1
ATOM 1472 C C . ILE B 1 72 ? -5.82 -23.156 -0.907 1 97.62 72 ILE B C 1
ATOM 1474 O O . ILE B 1 72 ? -6.293 -24.156 -0.349 1 97.62 72 ILE B O 1
ATOM 1478 N N . ASP B 1 73 ? -6 -22.828 -2.188 1 97.94 73 ASP B N 1
ATOM 1479 C CA . ASP B 1 73 ? -6.582 -23.859 -3.053 1 97.94 73 ASP B CA 1
ATOM 1480 C C . ASP B 1 73 ? -5.773 -25.141 -2.992 1 97.94 73 ASP B C 1
ATOM 1482 O O . ASP B 1 73 ? -4.543 -25.125 -3.098 1 97.94 73 ASP B O 1
ATOM 1486 N N . PRO B 1 74 ? -6.426 -26.281 -2.869 1 96.44 74 PRO B N 1
ATOM 1487 C CA . PRO B 1 74 ? -5.723 -27.562 -2.686 1 96.44 74 PRO B CA 1
ATOM 1488 C C . PRO B 1 74 ? -4.758 -27.875 -3.828 1 96.44 74 PRO B C 1
ATOM 1490 O O . PRO B 1 74 ? -3.746 -28.547 -3.619 1 96.44 74 PRO B O 1
ATOM 1493 N N . THR B 1 75 ? -4.965 -27.375 -5.047 1 95.19 75 THR B N 1
ATOM 1494 C CA . THR B 1 75 ? -4.113 -27.656 -6.199 1 95.19 75 THR B CA 1
ATOM 1495 C C . THR B 1 75 ? -2.736 -27.031 -6.016 1 95.19 75 THR B C 1
ATOM 1497 O O . THR B 1 75 ? -1.765 -27.469 -6.641 1 95.19 75 THR B O 1
ATOM 1500 N N . TYR B 1 76 ? -2.666 -26.078 -5.094 1 96.75 76 TYR B N 1
ATOM 1501 C CA . TYR B 1 76 ? -1.422 -25.328 -4.91 1 96.75 76 TYR B CA 1
ATOM 1502 C C . TYR B 1 76 ? -0.783 -25.672 -3.566 1 96.75 76 TYR B C 1
ATOM 1504 O O . TYR B 1 76 ? 0.304 -25.172 -3.252 1 96.75 76 TYR B O 1
ATOM 1512 N N . LYS B 1 77 ? -1.439 -26.312 -2.627 1 91.69 77 LYS B N 1
ATOM 1513 C CA . LYS B 1 77 ? -1.107 -26.484 -1.215 1 91.69 77 LYS B CA 1
ATOM 1514 C C . LYS B 1 77 ? 0.361 -26.844 -1.035 1 91.69 77 LYS B C 1
ATOM 1516 O O . LYS B 1 77 ? 1.041 -26.312 -0.161 1 91.69 77 LYS B O 1
ATOM 1521 N N . ASP B 1 78 ? 1.041 -27.688 -1.833 1 94.38 78 ASP B N 1
ATOM 1522 C CA . ASP B 1 78 ? 2.428 -28.094 -1.626 1 94.38 78 ASP B CA 1
ATOM 1523 C C . ASP B 1 78 ? 3.365 -27.359 -2.572 1 94.38 78 ASP B C 1
ATOM 1525 O O . ASP B 1 78 ? 4.562 -27.641 -2.619 1 94.38 78 ASP B O 1
ATOM 1529 N N . ARG B 1 79 ? 2.852 -26.344 -3.178 1 97.19 79 ARG B N 1
ATOM 1530 C CA . ARG B 1 79 ? 3.678 -25.719 -4.215 1 97.19 79 ARG B CA 1
ATOM 1531 C C . ARG B 1 79 ? 3.754 -24.219 -4.031 1 97.19 79 ARG B C 1
ATOM 1533 O O . ARG B 1 79 ? 4.43 -23.531 -4.797 1 97.19 79 ARG B O 1
ATOM 1540 N N . ILE B 1 80 ? 3.123 -23.672 -3.021 1 97.31 80 ILE B N 1
ATOM 1541 C CA . ILE B 1 80 ? 3.084 -22.219 -2.885 1 97.31 80 ILE B CA 1
ATOM 1542 C C . ILE B 1 80 ? 3.699 -21.812 -1.55 1 97.31 80 ILE B C 1
ATOM 1544 O O . ILE B 1 80 ? 3.516 -22.484 -0.539 1 97.31 80 ILE B O 1
ATOM 1548 N N . THR B 1 81 ? 4.492 -20.812 -1.538 1 97.44 81 THR B N 1
ATOM 1549 C CA . THR B 1 81 ? 4.895 -20.062 -0.353 1 97.44 81 THR B CA 1
ATOM 1550 C C . THR B 1 81 ? 4.465 -18.594 -0.463 1 97.44 81 THR B C 1
ATOM 1552 O O . THR B 1 81 ? 4.801 -17.922 -1.436 1 97.44 81 THR B O 1
ATOM 1555 N N . HIS B 1 82 ? 3.639 -18.188 0.421 1 97.5 82 HIS B N 1
ATOM 1556 C CA . HIS B 1 82 ? 3.178 -16.797 0.489 1 97.5 82 HIS B CA 1
ATOM 1557 C C . HIS B 1 82 ? 3.953 -16.016 1.539 1 97.5 82 HIS B C 1
ATOM 1559 O O . HIS B 1 82 ? 4.164 -16.5 2.652 1 97.5 82 HIS B O 1
ATOM 1565 N N . TYR B 1 83 ? 4.355 -14.82 1.181 1 96.06 83 TYR B N 1
ATOM 1566 C CA . TYR B 1 83 ? 5.094 -13.945 2.086 1 96.06 83 TYR B CA 1
ATOM 1567 C C . TYR B 1 83 ? 4.215 -12.797 2.574 1 96.06 83 TYR B C 1
ATOM 1569 O O . TYR B 1 83 ? 4.039 -11.797 1.872 1 96.06 83 TYR B O 1
ATOM 1577 N N . PRO B 1 84 ? 3.771 -12.836 3.809 1 93.06 84 PRO B N 1
ATOM 1578 C CA . PRO B 1 84 ? 2.785 -11.875 4.301 1 93.06 84 PRO B CA 1
ATOM 1579 C C . PRO B 1 84 ? 3.344 -10.453 4.402 1 93.06 84 PRO B C 1
ATOM 1581 O O . PRO B 1 84 ? 2.59 -9.484 4.305 1 93.06 84 PRO B O 1
ATOM 1584 N N . SER B 1 85 ? 4.645 -10.266 4.539 1 87.56 85 SER B N 1
ATOM 1585 C CA . SER B 1 85 ? 5.234 -8.945 4.75 1 87.56 85 SER B CA 1
ATOM 1586 C C . SER B 1 85 ? 5.199 -8.117 3.471 1 87.56 85 SER B C 1
ATOM 1588 O O . SER B 1 85 ? 5.117 -6.887 3.525 1 87.56 85 SER B O 1
ATOM 1590 N N . THR B 1 86 ? 5.184 -8.711 2.273 1 87.75 86 THR B N 1
ATOM 1591 C CA . THR B 1 86 ? 5.234 -7.992 1.003 1 87.75 86 THR B CA 1
ATOM 1592 C C . THR B 1 86 ? 4.086 -8.414 0.094 1 87.75 86 THR B C 1
ATOM 1594 O O . THR B 1 86 ? 3.885 -7.836 -0.975 1 87.75 86 THR B O 1
ATOM 1597 N N . ALA B 1 87 ? 3.393 -9.445 0.526 1 92.25 87 ALA B N 1
ATOM 1598 C CA . ALA B 1 87 ? 2.301 -10.031 -0.246 1 92.25 87 ALA B CA 1
ATOM 1599 C C . ALA B 1 87 ? 2.83 -10.766 -1.475 1 92.25 87 ALA B C 1
ATOM 1601 O O . ALA B 1 87 ? 2.076 -11.047 -2.408 1 92.25 87 ALA B O 1
ATOM 1602 N N . SER B 1 88 ? 4.102 -11.086 -1.54 1 95.88 88 SER B N 1
ATOM 1603 C CA . SER B 1 88 ? 4.703 -11.805 -2.66 1 95.88 88 SER B CA 1
ATOM 1604 C C . SER B 1 88 ? 4.355 -13.289 -2.615 1 95.88 88 SER B C 1
ATOM 1606 O O . SER B 1 88 ? 3.873 -13.789 -1.596 1 95.88 88 SER B O 1
ATOM 1608 N N . LEU B 1 89 ? 4.605 -14 -3.76 1 98.38 89 LEU B N 1
ATOM 1609 C CA . LEU B 1 89 ? 4.219 -15.398 -3.902 1 98.38 89 LEU B CA 1
ATOM 1610 C C . LEU B 1 89 ? 5.297 -16.188 -4.633 1 98.38 89 LEU B C 1
ATOM 1612 O O . LEU B 1 89 ? 5.805 -15.75 -5.664 1 98.38 89 LEU B O 1
ATOM 1616 N N . GLU B 1 90 ? 5.648 -17.312 -4.008 1 98.75 90 GLU B N 1
ATOM 1617 C CA . GLU B 1 90 ? 6.488 -18.281 -4.711 1 98.75 90 GLU B CA 1
ATOM 1618 C C . GLU B 1 90 ? 5.672 -19.469 -5.199 1 98.75 90 GLU B C 1
ATOM 1620 O O . GLU B 1 90 ? 4.855 -20.016 -4.453 1 98.75 90 GLU B O 1
ATOM 1625 N N . LEU B 1 91 ? 5.879 -19.891 -6.445 1 98.69 91 LEU B N 1
ATOM 1626 C CA . LEU B 1 91 ? 5.273 -21.078 -7.035 1 98.69 91 LEU B CA 1
ATOM 1627 C C . LEU B 1 91 ? 6.344 -22.078 -7.48 1 98.69 91 LEU B C 1
ATOM 1629 O O . LEU B 1 91 ? 7.289 -21.703 -8.18 1 98.69 91 LEU B O 1
ATOM 1633 N N . ARG B 1 92 ? 6.188 -23.281 -7.082 1 98.56 92 ARG B N 1
ATOM 1634 C CA . ARG B 1 92 ? 7.176 -24.312 -7.379 1 98.56 92 ARG B CA 1
ATOM 1635 C C . ARG B 1 92 ? 6.57 -25.438 -8.219 1 98.56 92 ARG B C 1
ATOM 1637 O O . ARG B 1 92 ? 5.359 -25.469 -8.438 1 98.56 92 ARG B O 1
ATOM 1644 N N . ASN B 1 93 ? 7.484 -26.375 -8.648 1 97.81 93 ASN B N 1
ATOM 1645 C CA . ASN B 1 93 ? 7.09 -27.516 -9.461 1 97.81 93 ASN B CA 1
ATOM 1646 C C . ASN B 1 93 ? 6.18 -27.094 -10.609 1 97.81 93 ASN B C 1
ATOM 1648 O O . ASN B 1 93 ? 5.102 -27.672 -10.797 1 97.81 93 ASN B O 1
ATOM 1652 N N . LEU B 1 94 ? 6.703 -26.234 -11.398 1 98.06 94 LEU B N 1
ATOM 1653 C CA . LEU B 1 94 ? 5.922 -25.594 -12.453 1 98.06 94 LEU B CA 1
ATOM 1654 C C . LEU B 1 94 ? 5.609 -26.594 -13.562 1 98.06 94 LEU B C 1
ATOM 1656 O O . LEU B 1 94 ? 6.453 -27.422 -13.914 1 98.06 94 LEU B O 1
ATOM 1660 N N . THR B 1 95 ? 4.418 -26.516 -14.062 1 97.38 95 THR B N 1
ATOM 1661 C CA . THR B 1 95 ? 4 -27.219 -15.273 1 97.38 95 THR B CA 1
ATOM 1662 C C . THR B 1 95 ? 3.586 -26.219 -16.359 1 97.38 95 THR B C 1
ATOM 1664 O O . THR B 1 95 ? 3.451 -25.031 -16.094 1 97.38 95 THR B O 1
ATOM 1667 N N . LEU B 1 96 ? 3.369 -26.672 -17.578 1 97.38 96 LEU B N 1
ATOM 1668 C CA . LEU B 1 96 ? 2.932 -25.797 -18.656 1 97.38 96 LEU B CA 1
ATOM 1669 C C . LEU B 1 96 ? 1.595 -25.141 -18.328 1 97.38 96 LEU B C 1
ATOM 1671 O O . LEU B 1 96 ? 1.327 -24.016 -18.75 1 97.38 96 LEU B O 1
ATOM 1675 N N . ASP B 1 97 ? 0.764 -25.797 -17.469 1 96.88 97 ASP B N 1
ATOM 1676 C CA . ASP B 1 97 ? -0.569 -25.328 -17.109 1 96.88 97 ASP B CA 1
ATOM 1677 C C . ASP B 1 97 ? -0.491 -24.141 -16.156 1 96.88 97 ASP B C 1
ATOM 1679 O O . ASP B 1 97 ? -1.485 -23.438 -15.938 1 96.88 97 ASP B O 1
ATOM 1683 N N . ASP B 1 98 ? 0.661 -23.906 -15.641 1 97.94 98 ASP B N 1
ATOM 1684 C CA . ASP B 1 98 ? 0.829 -22.797 -14.703 1 97.94 98 ASP B CA 1
ATOM 1685 C C . ASP B 1 98 ? 1.04 -21.484 -15.445 1 97.94 98 ASP B C 1
ATOM 1687 O O . ASP B 1 98 ? 1.069 -20.406 -14.828 1 97.94 98 ASP B O 1
ATOM 1691 N N . GLY B 1 99 ? 1.241 -21.547 -16.734 1 98.19 99 GLY B N 1
ATOM 1692 C CA . GLY B 1 99 ? 1.369 -20.328 -17.531 1 98.19 99 GLY B CA 1
ATOM 1693 C C . GLY B 1 99 ? 0.067 -19.562 -17.656 1 98.19 99 GLY B C 1
ATOM 1694 O O . GLY B 1 99 ? -0.993 -20.156 -17.859 1 98.19 99 GLY B O 1
ATOM 1695 N N . GLY B 1 100 ? 0.21 -18.234 -17.547 1 98.25 100 GLY B N 1
ATOM 1696 C CA . GLY B 1 100 ? -0.971 -17.391 -17.641 1 98.25 100 GLY B CA 1
ATOM 1697 C C . GLY B 1 100 ? -0.876 -16.156 -16.781 1 98.25 100 GLY B C 1
ATOM 1698 O O . GLY B 1 100 ? 0.22 -15.727 -16.406 1 98.25 100 GLY B O 1
ATOM 1699 N N . GLU B 1 101 ? -1.993 -15.555 -16.516 1 97.69 101 GLU B N 1
ATOM 1700 C CA . GLU B 1 101 ? -2.025 -14.289 -15.781 1 97.69 101 GLU B CA 1
ATOM 1701 C C . GLU B 1 101 ? -2.242 -14.531 -14.289 1 97.69 101 GLU B C 1
ATOM 1703 O O . GLU B 1 101 ? -3.188 -15.211 -13.898 1 97.69 101 GLU B O 1
ATOM 1708 N N . TYR B 1 102 ? -1.402 -14.031 -13.539 1 97.56 102 TYR B N 1
ATOM 1709 C CA . TYR B 1 102 ? -1.555 -13.992 -12.094 1 97.56 102 TYR B CA 1
ATOM 1710 C C . TYR B 1 102 ? -1.942 -12.586 -11.625 1 97.56 102 TYR B C 1
ATOM 1712 O O . TYR B 1 102 ? -1.421 -11.594 -12.133 1 97.56 102 TYR B O 1
ATOM 1720 N N . SER B 1 103 ? -2.836 -12.508 -10.656 1 95.31 103 SER B N 1
ATOM 1721 C CA . SER B 1 103 ? -3.271 -11.211 -10.148 1 95.31 103 SER B CA 1
ATOM 1722 C C . SER B 1 103 ? -3.34 -11.211 -8.625 1 95.31 103 SER B C 1
ATOM 1724 O O . SER B 1 103 ? -3.631 -12.242 -8.008 1 95.31 103 SER B O 1
ATOM 1726 N N . VAL B 1 104 ? -3.061 -10.039 -8.078 1 94.38 104 VAL B N 1
ATOM 1727 C CA . VAL B 1 104 ? -3.096 -9.914 -6.621 1 94.38 104 VAL B CA 1
ATOM 1728 C C . VAL B 1 104 ? -3.869 -8.656 -6.227 1 94.38 104 VAL B C 1
ATOM 1730 O O . VAL B 1 104 ? -3.736 -7.613 -6.871 1 94.38 104 VAL B O 1
ATOM 1733 N N . THR B 1 105 ? -4.754 -8.805 -5.246 1 88.81 105 THR B N 1
ATOM 1734 C CA . THR B 1 105 ? -5.41 -7.695 -4.555 1 88.81 105 THR B CA 1
ATOM 1735 C C . THR B 1 105 ? -4.934 -7.605 -3.105 1 88.81 105 THR B C 1
ATOM 1737 O O . THR B 1 105 ? -4.914 -8.609 -2.391 1 88.81 105 THR B O 1
ATOM 1740 N N . VAL B 1 106 ? -4.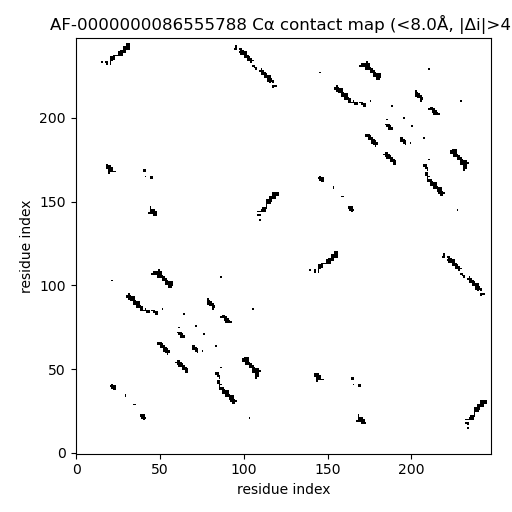48 -6.391 -2.688 1 87.75 106 VAL B N 1
ATOM 1741 C CA . VAL B 1 106 ? -3.969 -6.18 -1.337 1 87.75 106 VAL B CA 1
ATOM 1742 C C . VAL B 1 106 ? -4.777 -5.086 -0.644 1 87.75 106 VAL B C 1
ATOM 1744 O O . VAL B 1 106 ? -4.992 -4.008 -1.208 1 87.75 106 VAL B O 1
ATOM 1747 N N . VAL B 1 107 ? -5.23 -5.398 0.485 1 80.5 107 VAL B N 1
ATOM 1748 C CA . VAL B 1 107 ? -5.918 -4.41 1.306 1 80.5 107 VAL B CA 1
ATOM 1749 C C . VAL B 1 107 ? -5.074 -4.078 2.533 1 80.5 107 VAL B C 1
ATOM 1751 O O . VAL B 1 107 ? -4.902 -4.914 3.422 1 80.5 107 VAL B O 1
ATOM 1754 N N . PRO B 1 108 ? -4.477 -2.855 2.492 1 77.25 108 PRO B N 1
ATOM 1755 C CA . PRO B 1 108 ? -3.688 -2.457 3.662 1 77.25 108 PRO B CA 1
ATOM 1756 C C . PRO B 1 108 ? -4.512 -2.422 4.945 1 77.25 108 PRO B C 1
ATOM 1758 O O . PRO B 1 108 ? -5.734 -2.242 4.895 1 77.25 108 PRO B O 1
ATOM 1761 N N . ASN B 1 109 ? -3.701 -2.852 6.035 1 74.56 109 ASN B N 1
ATOM 1762 C CA . ASN B 1 109 ? -4.348 -2.814 7.344 1 74.56 109 ASN B CA 1
ATOM 1763 C C . ASN B 1 109 ? -4.27 -1.425 7.969 1 74.56 109 ASN B C 1
ATOM 1765 O O . ASN B 1 109 ? -3.184 -0.965 8.336 1 74.56 109 ASN B O 1
ATOM 1769 N N . GLY B 1 110 ? -5.23 -0.678 7.922 1 70.06 110 GLY B N 1
ATOM 1770 C CA . GLY B 1 110 ? -5.426 0.385 8.898 1 70.06 110 GLY B CA 1
ATOM 1771 C C . GLY B 1 110 ? -5.016 1.751 8.375 1 70.06 110 GLY B C 1
ATOM 1772 O O . GLY B 1 110 ? -4.844 1.938 7.172 1 70.06 110 GLY B O 1
ATOM 1773 N N . VAL B 1 111 ? -5.121 2.676 9.266 1 81.5 111 VAL B N 1
ATOM 1774 C CA . VAL B 1 111 ? -4.832 4.105 9.188 1 81.5 111 VAL B CA 1
ATOM 1775 C C . VAL B 1 111 ? -3.426 4.379 9.711 1 81.5 111 VAL B C 1
ATOM 1777 O O . VAL B 1 111 ? -3.043 3.881 10.773 1 81.5 111 VAL B O 1
ATOM 1780 N N . GLY B 1 112 ? -2.482 4.898 8.758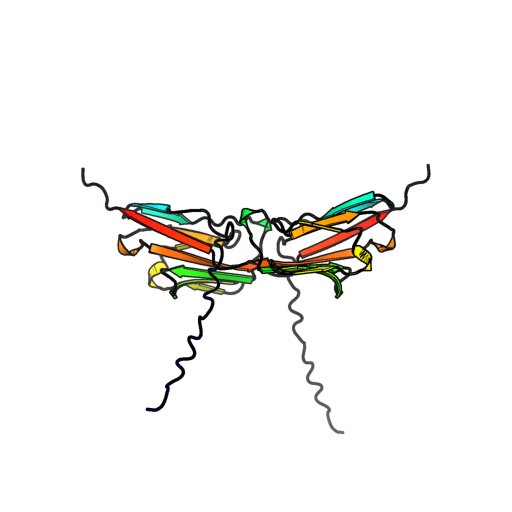 1 89 112 GLY B N 1
ATOM 1781 C CA . GLY B 1 112 ? -1.22 5.383 9.289 1 89 112 GLY B CA 1
ATOM 1782 C C . GLY B 1 112 ? -1.381 6.582 10.203 1 89 112 GLY B C 1
ATOM 1783 O O . GLY B 1 112 ? -2.176 7.48 9.922 1 89 112 GLY B O 1
ATOM 1784 N N . ARG B 1 113 ? -0.633 6.574 11.367 1 92.25 113 ARG B N 1
ATOM 1785 C CA . ARG B 1 113 ? -0.696 7.684 12.312 1 92.25 113 ARG B CA 1
ATOM 1786 C C . ARG B 1 113 ? 0.702 8.133 12.719 1 92.25 113 ARG B C 1
ATOM 1788 O O . ARG B 1 113 ? 1.602 7.312 12.891 1 92.25 113 ARG B O 1
ATOM 1795 N N . ILE B 1 114 ? 0.88 9.438 12.867 1 95.44 114 ILE B N 1
ATOM 1796 C CA . ILE B 1 114 ? 2.145 9.977 13.352 1 95.44 114 ILE B CA 1
ATOM 1797 C C . ILE B 1 114 ? 1.894 11.281 14.102 1 95.44 114 ILE B C 1
ATOM 1799 O O . ILE B 1 114 ? 0.987 12.047 13.758 1 95.44 114 ILE B O 1
ATOM 1803 N N . ASN B 1 115 ? 2.609 11.523 15.141 1 97.94 115 ASN B N 1
ATOM 1804 C CA . ASN B 1 115 ? 2.492 12.773 15.891 1 97.94 115 ASN B CA 1
ATOM 1805 C C . ASN B 1 115 ? 3.475 13.828 15.375 1 97.94 115 ASN B C 1
ATOM 1807 O O . ASN B 1 115 ? 4.625 13.508 15.062 1 97.94 115 ASN B O 1
ATOM 1811 N N . LEU B 1 116 ? 3.02 14.984 15.297 1 98.5 116 LEU B N 1
ATOM 1812 C CA . LEU B 1 116 ? 3.863 16.141 15.031 1 98.5 116 LEU B CA 1
ATOM 1813 C C . LEU B 1 116 ? 3.988 17.031 16.266 1 98.5 116 LEU B C 1
ATOM 1815 O O . LEU B 1 116 ? 2.984 17.516 16.781 1 98.5 116 LEU B O 1
ATOM 1819 N N . ASP B 1 117 ? 5.191 17.125 16.734 1 98 117 ASP B N 1
ATOM 1820 C CA . ASP B 1 117 ? 5.5 18.016 17.859 1 98 117 ASP B CA 1
ATOM 1821 C C . ASP B 1 117 ? 6.098 19.328 17.344 1 98 117 ASP B C 1
ATOM 1823 O O . ASP B 1 117 ? 7.098 19.328 16.625 1 98 117 ASP B O 1
ATOM 1827 N N . ILE B 1 118 ? 5.5 20.391 17.766 1 97.31 118 ILE B N 1
ATOM 1828 C CA . ILE B 1 118 ? 5.973 21.703 17.328 1 97.31 118 ILE B CA 1
ATOM 1829 C C . ILE B 1 118 ? 6.461 22.5 18.531 1 97.31 118 ILE B C 1
ATOM 1831 O O . ILE B 1 118 ? 5.797 22.531 19.562 1 97.31 118 ILE B O 1
ATOM 1835 N N . TYR B 1 119 ? 7.602 23.125 18.344 1 94.38 119 TYR B N 1
ATOM 1836 C CA . TYR B 1 119 ? 8.133 23.969 19.422 1 94.38 119 TYR B CA 1
ATOM 1837 C C . TYR B 1 119 ? 8.367 25.391 18.922 1 94.38 119 TYR B C 1
ATOM 1839 O O . TYR B 1 119 ? 8.586 25.609 17.734 1 94.38 119 TYR B O 1
ATOM 1847 N N . GLY B 1 120 ? 8.148 26.391 19.766 1 89.19 120 GLY B N 1
ATOM 1848 C CA . GLY B 1 120 ? 8.383 27.781 19.469 1 89.19 120 GLY B CA 1
ATOM 1849 C C . GLY B 1 120 ? 9.836 28.094 19.156 1 89.19 120 GLY B C 1
ATOM 1850 O O . GLY B 1 120 ? 10.719 27.266 19.406 1 89.19 120 GLY B O 1
ATOM 1851 N N . LYS B 1 121 ? 10.148 29.109 18.328 1 77.5 121 LYS B N 1
ATOM 1852 C CA . LYS B 1 121 ? 11.516 29.547 18.078 1 77.5 121 LYS B CA 1
ATOM 1853 C C . LYS B 1 121 ? 12.234 29.906 19.375 1 77.5 121 LYS B C 1
ATOM 1855 O O . LYS B 1 121 ? 11.641 30.547 20.25 1 77.5 121 LYS B O 1
ATOM 1860 N N . GLN B 1 122 ? 13.078 29.078 19.984 1 63.47 122 GLN B N 1
ATOM 1861 C CA . GLN B 1 122 ? 13.836 29.562 21.141 1 63.47 122 GLN B CA 1
ATOM 1862 C C . GLN B 1 122 ? 14.375 30.969 20.891 1 63.47 122 GLN B C 1
ATOM 1864 O O . GLN B 1 122 ? 14.969 31.234 19.844 1 63.47 122 GLN B O 1
ATOM 1869 N N . LEU B 1 123 ? 13.664 31.906 21.359 1 50.47 123 LEU B N 1
ATOM 1870 C CA . LEU B 1 123 ? 14.289 33.219 21.453 1 50.47 123 LEU B CA 1
ATOM 1871 C C . LEU B 1 123 ? 15.672 33.125 22.094 1 50.47 123 LEU B C 1
ATOM 1873 O O . LEU B 1 123 ? 15.812 32.594 23.203 1 50.47 123 LEU B O 1
ATOM 1877 N N . ILE B 1 124 ? 16.625 32.812 21.359 1 40.94 124 ILE B N 1
ATOM 1878 C CA . ILE B 1 124 ? 17.859 33.281 21.953 1 40.94 124 ILE B CA 1
ATOM 1879 C C . ILE B 1 124 ? 17.875 34.812 21.953 1 40.94 124 ILE B C 1
ATOM 1881 O O . ILE B 1 124 ? 17.531 35.438 20.969 1 40.94 124 ILE B O 1
#

InterPro domains:
  IPR013783 Immunoglobulin-like fold [G3DSA:2.60.40.10] (27-118)
  IPR036179 Immunoglobulin-like domain superfamily [SSF48726] (27-107)

pLDDT: mean 82.42, std 21.94, range [30.52, 98.75]

Radius of gyration: 23.97 Å; Cα contacts (8 Å, |Δi|>4): 528; chains: 2; bounding box: 62×65×81 Å

Nearest PDB structures (foldseek):
  1qa9-assembly2_D  TM=8.827E-01  e=5.032E-05  Homo sapiens
  1ccz-assembly1_A  TM=8.707E-01  e=3.515E-05  Homo sapiens
  4rwh-assembly1_A  TM=8.148E-01  e=4.335E-04  Mus musculus
  5cex-assembly1_A  TM=6.329E-01  e=1.273E-01  Homo sapiens
  4llv-assembly2_F  TM=6.835E-01  e=5.681E-01  Homo sapiens

Foldseek 3Di:
DPPPPPPPPPPPPVPPPPPVDQFHDDDDDDDAQFKDKGFGPFALVQAQFQKKFKAFPVPHGAWIDGPVDIDGDPVQVVAWDADRSSRIIMGGNDDPVRDGDMDMDTHHPDDDDDDDDDDDDPPD/DPPPPPPPPPPPPPPPPPPCDQFHDDDDDDDAQFKDKGFGPFALVQAQFQKKFKAFPVPHGAWIDGPVDIDGDPVQVVAWDADRSSRIIMGGNDDPVRDGDMDMDTHHPDDDDDDDDDDDDPPD

Secondary structure (DSSP, 8-state):
-------------------S-SS-S--EEEETT--EEE--S--GGG--EEEEEEEETTTEEEEEEETTEEEE-GGGTTTEEEETTTTEEEE-S--GGG-EEEEEEEEE-S-EEEEEEEE-----/-------------------S-SS-SS-EEEETT--EEE--S--GGG--EEEEEEEETTTEEEEEEETTEEEE-GGGTTTEEEETTTTEEEE-S--GGG-EEEEEEEEE-S-EEEEEEEE-----